Protein AF-0000000083108600 (afdb_homodimer)

Organism: NCBI:txid185642

Radius of gyration: 38.37 Å; Cα contacts (8 Å, |Δi|>4): 138; chains: 2; bounding box: 57×171×105 Å

Solvent-accessible surface area (backbone atoms only — not comparable to full-atom values): 15409 Å² total; per-residue (Å²): 140,82,83,81,81,84,75,77,90,86,88,70,89,74,78,76,73,68,67,78,65,81,73,70,70,74,72,76,67,62,83,54,92,69,75,58,58,84,79,48,40,43,30,40,51,29,44,47,48,17,54,32,30,43,50,48,16,53,51,24,67,74,31,59,68,58,22,50,48,60,36,50,50,69,77,45,57,74,87,47,44,64,58,51,52,50,56,52,36,72,75,35,55,66,61,45,53,51,53,50,58,46,46,37,64,54,54,49,50,27,62,74,54,68,54,64,65,80,82,64,64,67,76,76,72,128,138,83,82,86,89,74,89,83,77,90,80,80,87,85,70,86,70,72,72,83,68,82,70,72,69,73,71,76,68,63,82,57,89,71,77,60,58,86,79,48,40,43,29,40,51,30,43,47,46,19,53,34,30,43,49,47,16,54,50,24,67,74,31,58,68,58,22,49,49,58,36,52,50,71,77,43,58,76,87,47,42,64,60,52,52,50,56,50,36,71,75,32,54,67,60,46,52,51,54,51,60,47,46,40,62,52,54,50,51,27,62,74,53,69,54,64,66,81,82,63,65,66,75,75,73,127

InterPro domains:
  IPR032407 Haemophore, haem-binding [PF16525] (38-114)
  IPR032407 Haemophore, haem-binding [TIGR04529] (40-115)
  IPR038378 Haemophore, haem-binding domain superfamily [G3DSA:1.20.20.20] (36-124)

Nearest PDB structures (foldseek):
  4j11-assembly1_B  TM=4.016E-01  e=2.589E+00  Bacillus anthracis str. Sterne
  4j7k-assembly1_B  TM=4.027E-01  e=2.743E+00  Bacillus anthracis str. Sterne
  4j41-assembly2_C  TM=3.929E-01  e=5.834E+00  Bacillus anthracis str. Sterne
  4j11-assembly1_B  TM=4.015E-01  e=2.696E+00  Bacillus anthracis str. Sterne
  4j7k-assembly1_B  TM=4.025E-01  e=2.856E+00  Bacillus anthracis str. Sterne

Sequence (252 aa):
MILPNLIARRAVTVAGAAVGALLCLDASAAADPTSRPPNCTAADIAGVATGVAAALSSYLFTHPDLNGFYTGLQDQPKDQIRTAVRDYFDANPAEQADLESIRQPLVDIRQRCQWTPLVDSGGATQMILPNLIARRAVTVAGAAVGALLCLDASAAADPTSRPPNCTAADIAGVATGVAAALSSYLFTHPDLNGFYTGLQDQPKDQIRTAVRDYFDANPAEQADLESIRQPLVDIRQRCQWTPLVDSGGATQ

Structure (mmCIF, N/CA/C/O backbone):
data_AF-0000000083108600-model_v1
#
loop_
_entity.id
_entity.type
_entity.pdbx_description
1 polymer 'Uncharacterized protein'
#
loop_
_atom_site.group_PDB
_atom_site.id
_atom_site.type_symbol
_atom_site.label_atom_id
_atom_site.label_alt_id
_atom_site.label_comp_id
_atom_site.label_asym_id
_atom_site.label_entity_id
_atom_site.label_seq_id
_atom_site.pdbx_PDB_ins_code
_atom_site.Cartn_x
_atom_site.Cartn_y
_atom_site.Cartn_z
_atom_site.occupancy
_atom_site.B_iso_or_equiv
_atom_site.auth_seq_id
_atom_site.auth_comp_id
_atom_site.auth_asym_id
_atom_site.auth_atom_id
_atom_site.pdbx_PDB_model_num
ATOM 1 N N . MET A 1 1 ? -19.266 85.312 46.125 1 27.02 1 MET A N 1
ATOM 2 C CA . MET A 1 1 ? -19.203 85.5 44.688 1 27.02 1 MET A CA 1
ATOM 3 C C . MET A 1 1 ? -19.516 84.25 43.938 1 27.02 1 MET A C 1
ATOM 5 O O . MET A 1 1 ? -18.625 83.625 43.344 1 27.02 1 MET A O 1
ATOM 9 N N . ILE A 1 2 ? -20.438 83.312 44.469 1 37.59 2 ILE A N 1
ATOM 10 C CA . ILE A 1 2 ? -20.922 82 44.219 1 37.59 2 ILE A CA 1
ATOM 11 C C . ILE A 1 2 ? -21.547 81.875 42.844 1 37.59 2 ILE A C 1
ATOM 13 O O . ILE A 1 2 ? -22.281 82.812 42.438 1 37.59 2 ILE A O 1
ATOM 17 N N . LEU A 1 3 ? -20.938 81 42.031 1 34.91 3 LEU A N 1
ATOM 18 C CA . LEU A 1 3 ? -21.094 80.5 40.656 1 34.91 3 LEU A CA 1
ATOM 19 C C . LEU A 1 3 ? -22.547 80.188 40.375 1 34.91 3 LEU A C 1
ATOM 21 O O . LEU A 1 3 ? -23.266 79.688 41.219 1 34.91 3 LEU A O 1
ATOM 25 N N . PRO A 1 4 ? -23.078 80.625 39.188 1 36.03 4 PRO A N 1
ATOM 26 C CA . PRO A 1 4 ? -24.312 80.688 38.406 1 36.03 4 PRO A CA 1
ATOM 27 C C . PRO A 1 4 ? -24.906 79.312 38.156 1 36.03 4 PRO A C 1
ATOM 29 O O . PRO A 1 4 ? -24.188 78.312 38.156 1 36.03 4 PRO A O 1
ATOM 32 N N . ASN A 1 5 ? -26.141 79.125 38.594 1 31.77 5 ASN A N 1
ATOM 33 C CA . ASN A 1 5 ? -27.219 78.125 38.562 1 31.77 5 ASN A CA 1
ATOM 34 C C . ASN A 1 5 ? -27.5 77.688 37.125 1 31.77 5 ASN A C 1
ATOM 36 O O . ASN A 1 5 ? -28.516 78.062 36.531 1 31.77 5 ASN A O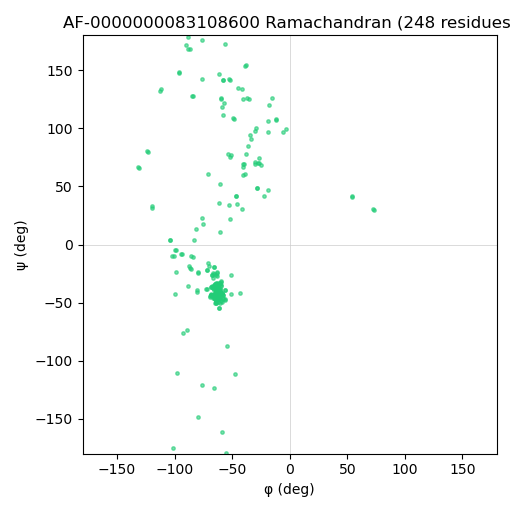 1
ATOM 40 N N . LEU A 1 6 ? -26.531 77.875 36.219 1 32.72 6 LEU A N 1
ATOM 41 C CA . LEU A 1 6 ? -26.906 77.688 34.812 1 32.72 6 LEU A CA 1
ATOM 42 C C . LEU A 1 6 ? -27.547 76.312 34.625 1 32.72 6 LEU A C 1
ATOM 44 O O . LEU A 1 6 ? -26.859 75.312 34.719 1 32.72 6 LEU A O 1
ATOM 48 N N . ILE A 1 7 ? -28.781 76.188 35 1 29.11 7 ILE A N 1
ATOM 49 C CA . ILE A 1 7 ? -29.797 75.125 34.969 1 29.11 7 ILE A CA 1
ATOM 50 C C . ILE A 1 7 ? -29.812 74.5 33.562 1 29.11 7 ILE A C 1
ATOM 52 O O . ILE A 1 7 ? -29.688 73.312 33.406 1 29.11 7 ILE A O 1
ATOM 56 N N . ALA A 1 8 ? -31.047 74.75 32.688 1 29.11 8 ALA A N 1
ATOM 57 C CA . ALA A 1 8 ? -32.094 73.875 32.156 1 29.11 8 ALA A CA 1
ATOM 58 C C . ALA A 1 8 ? -31.828 73.5 30.719 1 29.11 8 ALA A C 1
ATOM 60 O O . ALA A 1 8 ? -32.625 72.75 30.109 1 29.11 8 ALA A O 1
ATOM 61 N N . ARG A 1 9 ? -31.047 74.312 30 1 26.33 9 ARG A N 1
ATOM 62 C CA . ARG A 1 9 ? -31.562 74.312 28.625 1 26.33 9 ARG A CA 1
ATOM 63 C C . ARG A 1 9 ? -31.625 72.938 28.062 1 26.33 9 ARG A C 1
ATOM 65 O O . ARG A 1 9 ? -30.875 72 28.5 1 26.33 9 ARG A O 1
ATOM 72 N N . ARG A 1 10 ? -32.281 72.75 26.75 1 26.55 10 ARG A N 1
ATOM 73 C CA . ARG A 1 10 ? -33.281 72.25 25.812 1 26.55 10 ARG A CA 1
ATOM 74 C C . ARG A 1 10 ? -32.719 71 25.109 1 26.55 10 ARG A C 1
ATOM 76 O O . ARG A 1 10 ? -33.375 69.938 25.078 1 26.55 10 ARG A O 1
ATOM 83 N N . ALA A 1 11 ? -32.406 71.125 23.703 1 26.86 11 ALA A N 1
ATOM 84 C CA . ALA A 1 11 ? -33.031 70.688 22.453 1 26.86 11 ALA A CA 1
ATOM 85 C C . ALA A 1 11 ? -32.531 69.25 22.078 1 26.86 11 ALA A C 1
ATOM 87 O O . ALA A 1 11 ? -31.469 68.875 22.531 1 26.86 11 ALA A O 1
ATOM 88 N N . VAL A 1 12 ? -33.094 68.75 20.922 1 27.03 12 VAL A N 1
ATOM 89 C CA . VAL A 1 12 ? -33.719 67.688 20.141 1 27.03 12 VAL A CA 1
ATOM 90 C C . VAL A 1 12 ? -32.656 66.812 19.453 1 27.03 12 VAL A C 1
ATOM 92 O O . VAL A 1 12 ? -32.938 65.688 19.078 1 27.03 12 VAL A O 1
ATOM 95 N N . THR A 1 13 ? -31.359 67.375 19.328 1 26.88 13 THR A N 1
ATOM 96 C CA . THR A 1 13 ? -30.953 66.812 18.047 1 26.88 13 THR A CA 1
ATOM 97 C C . THR A 1 13 ? -31 65.312 18.094 1 26.88 13 THR A C 1
ATOM 99 O O . THR A 1 13 ? -30.422 64.688 18.984 1 26.88 13 THR A O 1
ATOM 102 N N . VAL A 1 14 ? -31.984 64.688 17.312 1 28.19 14 VAL A N 1
ATOM 103 C CA . VAL A 1 14 ? -32.5 63.438 16.812 1 28.19 14 VAL A CA 1
ATOM 104 C C . VAL A 1 14 ? -31.359 62.531 16.328 1 28.19 14 VAL A C 1
ATOM 106 O O . VAL A 1 14 ? -31.453 61.312 16.359 1 28.19 14 VAL A O 1
ATOM 109 N N . ALA A 1 15 ? -30.328 63.219 15.594 1 28.3 15 ALA A N 1
ATOM 110 C CA . ALA A 1 15 ? -30.016 62.469 14.375 1 28.3 15 ALA A CA 1
ATOM 111 C C . ALA A 1 15 ? -29.625 61.031 14.695 1 28.3 15 ALA A C 1
ATOM 113 O O . ALA A 1 15 ? -29.266 60.719 15.828 1 28.3 15 ALA A O 1
ATOM 114 N N . GLY A 1 16 ? -29.312 60.312 13.586 1 28.7 16 GLY A N 1
ATOM 115 C CA . GLY A 1 16 ? -29.344 59.125 12.734 1 28.7 16 GLY A CA 1
ATOM 116 C C . GLY A 1 16 ? -28.359 58.062 13.156 1 28.7 16 GLY A C 1
ATOM 117 O O . GLY A 1 16 ? -27.375 57.812 12.453 1 28.7 16 GLY A O 1
ATOM 118 N N . ALA A 1 17 ? -27.859 58.25 14.336 1 30.27 17 ALA A N 1
ATOM 119 C CA . ALA A 1 17 ? -26.703 57.375 14.445 1 30.27 17 ALA A CA 1
ATOM 120 C C . ALA A 1 17 ? -27.094 55.906 14.289 1 30.27 17 ALA A C 1
ATOM 122 O O . ALA A 1 17 ? -26.828 55.094 15.164 1 30.27 17 ALA A O 1
ATOM 123 N N . ALA A 1 18 ? -28.422 55.75 13.828 1 29.03 18 ALA A N 1
ATOM 124 C CA . ALA A 1 18 ? -28.703 54.344 14.023 1 29.03 18 ALA A CA 1
ATOM 125 C C . ALA A 1 18 ? -27.594 53.469 13.406 1 29.03 18 ALA A C 1
ATOM 127 O O . ALA A 1 18 ? -27.469 52.281 13.727 1 29.03 18 ALA A O 1
ATOM 128 N N . VAL A 1 19 ? -27.172 53.906 12.18 1 30.19 19 VAL A N 1
ATOM 129 C CA . VAL A 1 19 ? -27 52.812 11.219 1 30.19 19 VAL A CA 1
ATOM 130 C C . VAL A 1 19 ? -25.844 51.906 11.648 1 30.19 19 VAL A C 1
ATOM 132 O O . VAL A 1 19 ? -25.656 50.844 11.102 1 30.19 19 VAL A O 1
ATOM 135 N N . GLY A 1 20 ? -24.859 52.531 12.359 1 30.5 20 GLY A N 1
ATOM 136 C CA . GLY A 1 20 ? -23.656 51.781 12.07 1 30.5 20 GLY A CA 1
ATOM 137 C C . GLY A 1 20 ? -23.734 50.312 12.508 1 30.5 20 GLY A C 1
ATOM 138 O O . GLY A 1 20 ? -23.531 50 13.688 1 30.5 20 GLY A O 1
ATOM 139 N N . ALA A 1 21 ? -24.875 49.719 12.398 1 28.81 21 ALA A N 1
ATOM 140 C CA . ALA A 1 21 ? -24.797 48.344 12.82 1 28.81 21 ALA A CA 1
ATOM 141 C C . ALA A 1 21 ? -23.5 47.688 12.336 1 28.81 21 ALA A C 1
ATOM 143 O O . ALA A 1 21 ? -23 48 11.258 1 28.81 21 ALA A O 1
ATOM 144 N N . LEU A 1 22 ? -22.656 47.062 13.32 1 29.44 22 LEU A N 1
ATOM 145 C CA . LEU A 1 22 ? -21.5 46.156 13.477 1 29.44 22 LEU A CA 1
ATOM 146 C C . LEU A 1 22 ? -21.562 45.031 12.461 1 29.44 22 LEU A C 1
ATOM 148 O O . LEU A 1 22 ? -22.406 44.125 12.57 1 29.44 22 LEU A O 1
ATOM 152 N N . LEU A 1 23 ? -21.547 45.312 11.133 1 29.08 23 LEU A N 1
ATOM 153 C CA . LEU A 1 23 ? -21.266 44.281 10.164 1 29.08 23 LEU A CA 1
ATOM 154 C C . LEU A 1 23 ? -20.109 43.375 10.648 1 29.08 23 LEU A C 1
ATOM 156 O O . LEU A 1 23 ? -18.953 43.75 10.539 1 29.08 23 LEU A O 1
ATOM 160 N N . CYS A 1 24 ? -19.906 43.156 11.883 1 29.48 24 CYS A N 1
ATOM 161 C CA . CYS A 1 24 ? -18.828 42.188 12.117 1 29.48 24 CYS A CA 1
ATOM 162 C C . CYS A 1 24 ? -18.906 41.031 11.117 1 29.48 24 CYS A C 1
ATOM 164 O O . CYS A 1 24 ? -19.859 40.25 11.148 1 29.48 24 CYS A O 1
ATOM 166 N N . LEU A 1 25 ? -18.812 41.312 9.867 1 26.83 25 LEU A N 1
ATOM 167 C CA . LEU A 1 25 ? -18.562 40.281 8.891 1 26.83 25 LEU A CA 1
ATOM 168 C C . LEU A 1 25 ? -17.656 39.188 9.477 1 26.83 25 LEU A C 1
ATOM 170 O O . LEU A 1 25 ? -16.625 39.5 10.086 1 26.83 25 LEU A O 1
ATOM 174 N N . ASP A 1 26 ? -18.234 38.219 10.047 1 28.62 26 ASP A N 1
ATOM 175 C CA . ASP A 1 26 ? -17.594 36.969 10.391 1 28.62 26 ASP A CA 1
ATOM 176 C C . ASP A 1 26 ? -16.562 36.562 9.328 1 28.62 26 ASP A C 1
ATOM 178 O O . ASP A 1 26 ? -16.797 36.719 8.125 1 28.62 26 ASP A O 1
ATOM 182 N N .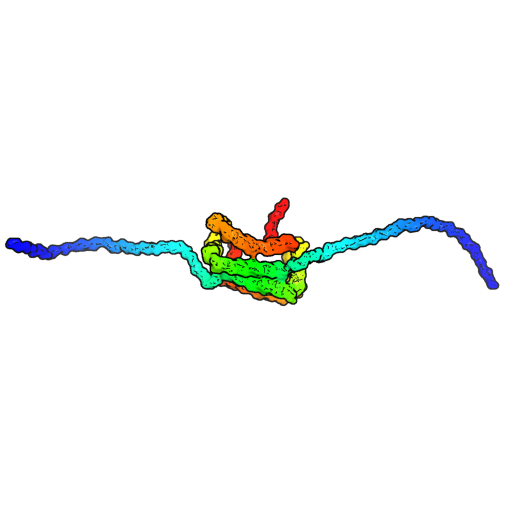 ALA A 1 27 ? -15.281 37.031 9.344 1 29.34 27 ALA A N 1
ATOM 183 C CA . ALA A 1 27 ? -14.117 36.531 8.625 1 29.34 27 ALA A CA 1
ATOM 184 C C . ALA A 1 27 ? -14.344 35.094 8.148 1 29.34 27 ALA A C 1
ATOM 186 O O . ALA A 1 27 ? -14.961 34.281 8.859 1 29.34 27 ALA A O 1
ATOM 187 N N . SER A 1 28 ? -14.562 34.844 6.93 1 30.56 28 SER A N 1
ATOM 188 C CA . SER A 1 28 ? -14.469 33.594 6.184 1 30.56 28 SER A CA 1
ATOM 189 C C . SER A 1 28 ? -13.414 32.688 6.777 1 30.56 28 SER A C 1
ATOM 191 O O . SER A 1 28 ? -12.227 33.031 6.789 1 30.56 28 SER A O 1
ATOM 193 N N . ALA A 1 29 ? -13.656 32.188 7.918 1 32.84 29 ALA A N 1
ATOM 194 C CA . ALA A 1 29 ? -12.852 31.078 8.453 1 32.84 29 ALA A CA 1
ATOM 195 C C . ALA A 1 29 ? -12.219 30.266 7.336 1 32.84 29 ALA A C 1
ATOM 197 O O . ALA A 1 29 ? -12.922 29.781 6.441 1 32.84 29 ALA A O 1
ATOM 198 N N . ALA A 1 30 ? -11.281 30.75 6.574 1 33.38 30 ALA A N 1
ATOM 199 C CA . ALA A 1 30 ? -10.438 29.812 5.852 1 33.38 30 ALA A CA 1
ATOM 200 C C . ALA A 1 30 ? -10.648 28.391 6.367 1 33.38 30 ALA A C 1
ATOM 202 O O . ALA A 1 30 ? -10.953 28.188 7.547 1 33.38 30 ALA A O 1
ATOM 203 N N . ALA A 1 31 ? -11.266 27.594 5.613 1 35.47 31 ALA A N 1
ATOM 204 C CA . ALA A 1 31 ? -11.555 26.219 5.992 1 35.47 31 ALA A CA 1
ATOM 205 C C . ALA A 1 31 ? -10.523 25.688 6.988 1 35.47 31 ALA A C 1
ATOM 207 O O . ALA A 1 31 ? -9.328 25.672 6.688 1 35.47 31 ALA A O 1
ATOM 208 N N . ASP A 1 32 ? -10.414 26.078 8.227 1 35.88 32 ASP A N 1
ATOM 209 C CA . ASP A 1 32 ? -9.688 25.562 9.383 1 35.88 32 ASP A CA 1
ATOM 210 C C . ASP A 1 32 ? -9.219 24.125 9.148 1 35.88 32 ASP A C 1
ATOM 212 O O . ASP A 1 32 ? -9.805 23.406 8.336 1 35.88 32 ASP A O 1
ATOM 216 N N . PRO A 1 33 ? -7.949 23.672 9.273 1 42.78 33 PRO A N 1
ATOM 217 C CA . PRO A 1 33 ? -7.711 22.219 9.25 1 42.78 33 PRO A CA 1
ATOM 218 C C . PRO A 1 33 ? -8.945 21.422 9.625 1 42.78 33 PRO A C 1
ATOM 220 O O . PRO A 1 33 ? -9.375 21.422 10.781 1 42.78 33 PRO A O 1
ATOM 223 N N . THR A 1 34 ? -10.188 21.688 9.219 1 46.84 34 THR A N 1
ATOM 224 C CA . THR A 1 34 ? -11.461 20.969 9.312 1 46.84 34 THR A CA 1
ATOM 225 C C . THR A 1 34 ? -11.266 19.609 9.953 1 46.84 34 THR A C 1
ATOM 227 O O . THR A 1 34 ? -10.398 18.828 9.531 1 46.84 34 THR A O 1
ATOM 230 N N . SER A 1 35 ? -11.547 19.422 11.273 1 60.34 35 SER A N 1
ATOM 231 C CA . SER A 1 35 ? -11.359 18.438 12.344 1 60.34 35 SER A CA 1
ATOM 232 C C . SER A 1 35 ? -11.562 17.016 11.828 1 60.34 35 SER A C 1
ATOM 234 O O . SER A 1 35 ? -12.68 16.641 11.469 1 60.34 35 SER A O 1
ATOM 236 N N . ARG A 1 36 ? -10.727 16.625 11.016 1 71.06 36 ARG A N 1
ATOM 237 C CA . ARG A 1 36 ? -10.859 15.203 10.711 1 71.06 36 ARG A CA 1
ATOM 238 C C . ARG A 1 36 ? -11.297 14.414 11.945 1 71.06 36 ARG A C 1
ATOM 240 O O . ARG A 1 36 ? -10.906 14.75 13.062 1 71.06 36 ARG A O 1
ATOM 247 N N . PRO A 1 37 ? -12.398 13.695 11.695 1 82 37 PRO A N 1
ATOM 248 C CA . PRO A 1 37 ? -12.758 12.836 12.82 1 82 37 PRO A CA 1
ATOM 249 C C . PRO A 1 37 ? -11.539 12.227 13.516 1 82 37 PRO A C 1
ATOM 251 O O . PRO A 1 37 ? -10.445 12.211 12.945 1 82 37 PRO A O 1
ATOM 254 N N . PRO A 1 38 ? -11.812 11.953 14.742 1 86.56 38 PRO A N 1
ATOM 255 C CA . PRO A 1 38 ? -10.711 11.273 15.43 1 86.56 38 PRO A CA 1
ATOM 256 C C . PRO A 1 38 ? -10.211 10.039 14.672 1 86.56 38 PRO A C 1
ATOM 258 O O . PRO A 1 38 ? -11 9.359 14.008 1 86.56 38 PRO A O 1
ATOM 261 N N . ASN A 1 39 ? -8.992 9.789 14.656 1 91 39 ASN A N 1
ATOM 262 C CA . ASN A 1 39 ? -8.367 8.617 14.055 1 91 39 ASN A CA 1
ATOM 263 C C . ASN A 1 39 ? -8.398 8.68 12.531 1 91 39 ASN A C 1
ATOM 265 O O . ASN A 1 39 ? -8.633 7.672 11.867 1 91 39 ASN A O 1
ATOM 269 N N . CYS A 1 40 ? -8.359 9.844 12.117 1 94.56 40 CYS A N 1
ATOM 270 C CA . CYS A 1 40 ? -8.336 10.008 10.672 1 94.56 40 CYS A CA 1
ATOM 271 C C . CYS A 1 40 ? -7.074 10.734 10.219 1 94.56 40 CYS A C 1
ATOM 273 O O . CYS A 1 40 ? -7.102 11.492 9.25 1 94.56 40 CYS A O 1
ATOM 275 N N . THR A 1 41 ? -6.07 10.539 10.898 1 94.25 41 THR A N 1
ATOM 276 C CA . THR A 1 41 ? -4.785 11.078 10.461 1 94.25 41 THR A CA 1
ATOM 277 C C . THR A 1 41 ? -4.09 10.109 9.508 1 94.25 41 THR A C 1
ATOM 279 O O . THR A 1 41 ? -4.512 8.961 9.367 1 94.25 41 THR A O 1
ATOM 282 N N . ALA A 1 42 ? -3.033 10.609 8.867 1 93.69 42 ALA A N 1
ATOM 283 C CA . ALA A 1 42 ? -2.221 9.758 8 1 93.69 42 ALA A CA 1
ATOM 284 C C . ALA A 1 42 ? -1.69 8.547 8.758 1 93.69 42 ALA A C 1
ATOM 286 O O . ALA A 1 42 ? -1.67 7.434 8.227 1 93.69 42 ALA A O 1
ATOM 287 N N . ALA A 1 43 ? -1.317 8.75 9.953 1 95.25 43 ALA A N 1
ATOM 288 C CA . ALA A 1 43 ? -0.812 7.656 10.781 1 95.25 43 ALA A CA 1
ATOM 289 C C . ALA A 1 43 ? -1.898 6.617 11.039 1 95.25 43 ALA A C 1
ATOM 291 O O . ALA A 1 43 ? -1.627 5.414 11.047 1 95.25 43 ALA A O 1
ATOM 292 N N . ASP A 1 44 ? -3.107 7.133 11.219 1 94.56 44 ASP A N 1
ATOM 293 C CA . ASP A 1 44 ? -4.234 6.23 11.445 1 94.56 44 ASP A CA 1
ATOM 294 C C . ASP A 1 44 ? -4.52 5.387 10.203 1 94.56 44 ASP A C 1
ATOM 296 O O . ASP A 1 44 ? -4.73 4.176 10.312 1 94.56 44 ASP A O 1
ATOM 300 N N . ILE A 1 45 ? -4.5 6.051 9.117 1 93.44 45 ILE A N 1
ATOM 301 C CA . ILE A 1 45 ? -4.723 5.336 7.859 1 93.44 45 ILE A CA 1
ATOM 302 C C . ILE A 1 45 ? -3.623 4.297 7.66 1 93.44 45 ILE A C 1
ATOM 304 O O . ILE A 1 45 ? -3.906 3.143 7.328 1 93.44 45 ILE A O 1
ATOM 308 N N . ALA A 1 46 ? -2.418 4.699 7.887 1 93.25 46 ALA A N 1
ATOM 309 C CA . ALA A 1 46 ? -1.288 3.781 7.758 1 93.25 46 ALA A CA 1
ATOM 310 C C . ALA A 1 46 ? -1.422 2.611 8.727 1 93.25 46 ALA A C 1
ATOM 312 O O . ALA A 1 46 ? -1.021 1.487 8.414 1 93.25 46 ALA A O 1
ATOM 313 N N . GLY A 1 47 ? -1.97 2.906 9.852 1 95.19 47 GLY A N 1
ATOM 314 C CA . GLY A 1 47 ? -2.201 1.845 10.82 1 95.19 47 GLY A CA 1
ATOM 315 C C . GLY A 1 47 ? -3.199 0.808 10.336 1 95.19 47 GLY A C 1
ATOM 316 O O . GLY A 1 47 ? -2.965 -0.395 10.469 1 95.19 47 GLY A O 1
ATOM 317 N N . VAL A 1 48 ? -4.25 1.281 9.836 1 94.38 48 VAL A N 1
ATOM 318 C CA . VAL A 1 48 ? -5.25 0.367 9.289 1 94.38 48 VAL A CA 1
ATOM 319 C C . VAL A 1 48 ? -4.664 -0.384 8.102 1 94.38 48 VAL A C 1
ATOM 321 O O . VAL A 1 48 ? -4.879 -1.589 7.949 1 94.38 48 VAL A O 1
ATOM 324 N N . ALA A 1 49 ? -3.895 0.275 7.285 1 93.25 49 ALA A N 1
ATOM 325 C CA . ALA A 1 49 ? -3.234 -0.365 6.148 1 93.25 49 ALA A CA 1
ATOM 326 C C . ALA A 1 49 ? -2.316 -1.492 6.613 1 93.25 49 ALA A C 1
ATOM 328 O O . ALA A 1 49 ? -2.205 -2.525 5.949 1 93.25 49 ALA A O 1
ATOM 329 N N . THR A 1 50 ? -1.703 -1.294 7.746 1 95.5 50 THR A N 1
ATOM 330 C CA . THR A 1 50 ? -0.836 -2.322 8.312 1 95.5 50 THR A CA 1
ATOM 331 C C . THR A 1 50 ? -1.626 -3.594 8.602 1 95.5 50 THR A C 1
ATOM 333 O O . THR A 1 50 ? -1.18 -4.695 8.281 1 95.5 50 THR A O 1
ATOM 336 N N . GLY A 1 51 ? -2.781 -3.389 9.242 1 95.5 51 GLY A N 1
ATOM 337 C CA . GLY A 1 51 ? -3.619 -4.539 9.555 1 95.5 51 GLY A CA 1
ATOM 338 C C . GLY A 1 51 ? -4.094 -5.277 8.312 1 95.5 51 GLY A C 1
ATOM 339 O O . GLY A 1 51 ? -4.078 -6.512 8.281 1 95.5 51 GLY A O 1
ATOM 340 N N . VAL A 1 52 ? -4.461 -4.582 7.348 1 95.25 52 VAL A N 1
ATOM 341 C CA . VAL A 1 52 ? -4.938 -5.176 6.102 1 95.25 52 VAL A CA 1
ATOM 342 C C . VAL A 1 52 ? -3.795 -5.91 5.41 1 95.25 52 VAL A C 1
ATOM 344 O O . VAL A 1 52 ? -3.967 -7.039 4.945 1 95.25 52 VAL A O 1
ATOM 347 N N . ALA A 1 53 ? -2.627 -5.301 5.316 1 92.94 53 ALA A N 1
ATOM 348 C CA . ALA A 1 53 ? -1.469 -5.949 4.707 1 92.94 53 ALA A CA 1
ATOM 349 C C . ALA A 1 53 ? -1.119 -7.242 5.434 1 92.94 53 ALA A C 1
ATOM 351 O O . ALA A 1 53 ? -0.786 -8.25 4.801 1 92.94 53 ALA A O 1
ATOM 352 N N . ALA A 1 54 ? -1.18 -7.172 6.742 1 95.12 54 ALA A N 1
ATOM 353 C CA . ALA A 1 54 ? -0.879 -8.359 7.539 1 95.12 54 ALA A CA 1
ATOM 354 C C . ALA A 1 54 ? -1.89 -9.469 7.27 1 95.12 54 ALA A C 1
ATOM 356 O O . ALA A 1 54 ? -1.513 -10.633 7.09 1 95.12 54 ALA A O 1
ATOM 357 N N . ALA A 1 55 ? -3.121 -9.109 7.227 1 96.75 55 ALA A N 1
ATOM 358 C CA . ALA A 1 55 ? -4.172 -10.094 6.957 1 96.75 55 ALA A CA 1
ATOM 359 C C . ALA A 1 55 ? -4.02 -10.68 5.559 1 96.75 55 ALA A C 1
ATOM 361 O O . ALA A 1 55 ? -4.215 -11.883 5.359 1 96.75 55 ALA A O 1
ATOM 362 N N . LEU A 1 56 ? -3.666 -9.82 4.574 1 96.12 56 LEU A N 1
ATOM 363 C CA . LEU A 1 56 ? -3.461 -10.297 3.209 1 96.12 56 LEU A CA 1
ATOM 364 C C . LEU A 1 56 ? -2.299 -11.281 3.141 1 96.12 56 LEU A C 1
ATOM 366 O O . LEU A 1 56 ? -2.422 -12.352 2.543 1 96.12 56 LEU A O 1
ATOM 370 N N . SER A 1 57 ? -1.229 -10.945 3.768 1 95.25 57 SER A N 1
ATOM 371 C CA . SER A 1 57 ? -0.075 -11.836 3.783 1 95.25 57 SER A CA 1
ATOM 372 C C . SER A 1 57 ? -0.432 -13.188 4.391 1 95.25 57 SER A C 1
ATOM 374 O O . SER A 1 57 ? -0.139 -14.234 3.809 1 95.25 57 SER A O 1
ATOM 376 N N . SER A 1 58 ? -1.062 -13.125 5.539 1 96.44 58 SER A N 1
ATOM 377 C CA . SER A 1 58 ? -1.456 -14.352 6.227 1 96.44 58 SER A CA 1
ATOM 378 C C . SER A 1 58 ? -2.412 -15.18 5.371 1 96.44 58 SER A C 1
ATOM 380 O O . SER A 1 58 ? -2.27 -16.406 5.277 1 96.44 58 SER A O 1
ATOM 382 N N . TYR A 1 59 ? -3.354 -14.484 4.723 1 97.44 59 TYR A N 1
ATOM 383 C CA . TYR A 1 59 ? -4.328 -15.18 3.891 1 97.44 59 TYR A CA 1
ATOM 384 C C . TYR A 1 59 ? -3.65 -15.883 2.721 1 97.44 59 TYR A C 1
ATOM 386 O O . TYR A 1 59 ? -3.965 -17.031 2.414 1 97.44 59 TYR A O 1
ATOM 394 N N . LEU A 1 60 ? -2.695 -15.258 2.131 1 96.88 60 LEU A N 1
ATOM 395 C CA . LEU A 1 60 ? -1.988 -15.828 0.99 1 96.88 60 LEU A CA 1
ATOM 396 C C . LEU A 1 60 ? -1.162 -17.031 1.411 1 96.88 60 LEU A C 1
ATOM 398 O O . LEU A 1 60 ? -1.099 -18.031 0.687 1 96.88 60 LEU A O 1
ATOM 402 N N . PHE A 1 61 ? -0.578 -16.984 2.596 1 95 61 PHE A N 1
ATOM 403 C CA . PHE A 1 61 ? 0.215 -18.125 3.07 1 95 61 PHE A CA 1
ATOM 404 C C . PHE A 1 61 ? -0.672 -19.328 3.334 1 95 61 PHE A C 1
ATOM 406 O O . PHE A 1 61 ? -0.235 -20.469 3.176 1 95 61 PHE A O 1
ATOM 413 N N . THR A 1 62 ? -1.9 -19.094 3.627 1 96.31 62 THR A N 1
ATOM 414 C CA . THR A 1 62 ? -2.793 -20.203 3.936 1 96.31 62 THR A CA 1
ATOM 415 C C . THR A 1 62 ? -3.553 -20.641 2.688 1 96.31 62 THR A C 1
ATOM 417 O O . THR A 1 62 ? -4.281 -21.641 2.719 1 96.31 62 THR A O 1
ATOM 420 N N . HIS A 1 63 ? -3.441 -19.906 1.608 1 95.81 63 HIS A N 1
ATOM 421 C CA . HIS A 1 63 ? -4.031 -20.25 0.317 1 95.81 63 HIS A CA 1
ATOM 422 C C . HIS A 1 63 ? -2.967 -20.297 -0.776 1 95.81 63 HIS A C 1
ATOM 424 O O . HIS A 1 63 ? -2.846 -19.375 -1.577 1 95.81 63 HIS A O 1
ATOM 430 N N . PRO A 1 64 ? -2.271 -21.438 -0.782 1 94.94 64 PRO A N 1
ATOM 431 C CA . PRO A 1 64 ? -1.112 -21.531 -1.673 1 94.94 64 PRO A CA 1
ATOM 432 C C . PRO A 1 64 ? -1.494 -21.438 -3.148 1 94.94 64 PRO A C 1
ATOM 434 O O . PRO A 1 64 ? -0.716 -20.922 -3.959 1 94.94 64 PRO A O 1
ATOM 437 N N . ASP A 1 65 ? -2.625 -21.781 -3.492 1 95.31 65 ASP A N 1
ATOM 438 C CA . ASP A 1 65 ? -3.066 -21.656 -4.875 1 95.31 65 ASP A CA 1
ATOM 439 C C . ASP A 1 65 ? -3.223 -20.188 -5.273 1 95.31 65 ASP A C 1
ATOM 441 O O . ASP A 1 65 ? -2.771 -19.781 -6.344 1 95.31 65 ASP A O 1
ATOM 445 N N . LEU A 1 66 ? -3.793 -19.438 -4.41 1 96.44 66 LEU A N 1
ATOM 446 C CA . LEU A 1 66 ? -3.949 -18 -4.645 1 96.44 66 LEU A CA 1
ATOM 447 C C . LEU A 1 66 ? -2.598 -17.297 -4.621 1 96.44 66 LEU A C 1
ATOM 449 O O . LEU A 1 66 ? -2.332 -16.422 -5.453 1 96.44 66 LEU A O 1
ATOM 453 N N . ASN A 1 67 ? -1.846 -17.703 -3.645 1 96.19 67 ASN A N 1
ATOM 454 C CA . ASN A 1 67 ? -0.497 -17.156 -3.566 1 96.19 67 ASN A CA 1
ATOM 455 C C . ASN A 1 67 ? 0.283 -17.391 -4.855 1 96.19 67 ASN A C 1
ATOM 457 O O . ASN A 1 67 ? 0.918 -16.469 -5.383 1 96.19 67 ASN A O 1
ATOM 461 N N . GLY A 1 68 ? 0.211 -18.625 -5.328 1 94.75 68 GLY A N 1
ATOM 462 C CA . GLY A 1 68 ? 0.865 -18.953 -6.586 1 94.75 68 GLY A CA 1
ATOM 463 C C . GLY A 1 68 ? 0.302 -18.172 -7.762 1 94.75 68 GLY A C 1
ATOM 464 O O . GLY A 1 68 ? 1.047 -17.75 -8.648 1 94.75 68 GLY A O 1
ATOM 465 N N . PHE A 1 69 ? -0.956 -17.984 -7.758 1 94.75 69 PHE A N 1
ATOM 466 C CA . PHE A 1 69 ? -1.609 -17.234 -8.82 1 94.75 69 PHE A CA 1
ATOM 467 C C . PHE A 1 69 ? -1.096 -15.805 -8.867 1 94.75 69 PHE A C 1
ATOM 469 O O . PHE A 1 69 ? -0.625 -15.344 -9.914 1 94.75 69 PHE A O 1
ATOM 476 N N . TYR A 1 70 ? -1.169 -15.086 -7.727 1 94.06 70 TYR A N 1
ATOM 477 C CA . TYR A 1 70 ? -0.711 -13.695 -7.688 1 94.06 70 TYR A CA 1
ATOM 478 C C . TYR A 1 70 ? 0.782 -13.609 -7.977 1 94.06 70 TYR A C 1
ATOM 480 O O . TYR A 1 70 ? 1.242 -12.656 -8.609 1 94.06 70 TYR A O 1
ATOM 488 N N . THR A 1 71 ? 1.5 -14.609 -7.547 1 93.31 71 THR A N 1
ATOM 489 C CA . THR A 1 71 ? 2.93 -14.641 -7.832 1 93.31 71 THR A CA 1
ATOM 490 C C . THR A 1 71 ? 3.18 -14.766 -9.336 1 93.31 71 THR A C 1
ATOM 492 O O . THR A 1 71 ? 4.016 -14.055 -9.891 1 93.31 71 THR A O 1
ATOM 495 N N . GLY A 1 72 ? 2.443 -15.562 -9.984 1 92.12 72 GLY A N 1
ATOM 496 C CA . GLY A 1 72 ? 2.6 -15.82 -11.414 1 92.12 72 GLY A CA 1
ATOM 497 C C . GLY A 1 72 ? 2.166 -14.648 -12.273 1 92.12 72 GLY A C 1
ATOM 498 O O . GLY A 1 72 ? 2.566 -14.547 -13.438 1 92.12 72 GLY A O 1
ATOM 499 N N . LEU A 1 73 ? 1.32 -13.797 -11.672 1 91.38 73 LEU A N 1
ATOM 500 C CA . LEU A 1 73 ? 0.856 -12.641 -12.43 1 91.38 73 LEU A CA 1
ATOM 501 C C . LEU A 1 73 ? 2.02 -11.719 -12.781 1 91.38 73 LEU A C 1
ATOM 503 O O . LEU A 1 73 ? 1.942 -10.961 -13.75 1 91.38 73 LEU A O 1
ATOM 507 N N . GLN A 1 74 ? 3.008 -11.836 -11.992 1 86.62 74 GLN A N 1
ATOM 508 C CA . GLN A 1 74 ? 4.172 -10.984 -12.211 1 86.62 74 GLN A CA 1
ATOM 509 C C . GLN A 1 74 ? 4.863 -11.32 -13.531 1 86.62 74 GLN A C 1
ATOM 511 O O . GLN A 1 74 ? 5.59 -10.492 -14.086 1 86.62 74 GLN A O 1
ATOM 516 N N . ASP A 1 75 ? 4.578 -12.5 -14.023 1 85.88 75 ASP A N 1
ATOM 517 C CA . ASP A 1 75 ? 5.242 -12.977 -15.227 1 85.88 75 ASP A CA 1
ATOM 518 C C . ASP A 1 75 ? 4.316 -12.883 -16.438 1 85.88 75 ASP A C 1
ATOM 520 O O . ASP A 1 75 ? 4.699 -13.25 -17.547 1 85.88 75 ASP A O 1
ATOM 524 N N . GLN A 1 76 ? 3.152 -12.328 -16.188 1 85.81 76 GLN A N 1
ATOM 525 C CA . GLN A 1 76 ? 2.164 -12.211 -17.25 1 85.81 76 GLN A CA 1
ATOM 526 C C . GLN A 1 76 ? 2.223 -10.828 -17.906 1 85.81 76 GLN A C 1
ATOM 528 O O . GLN A 1 76 ? 2.582 -9.844 -17.25 1 85.81 76 GLN A O 1
ATOM 533 N N . PRO A 1 77 ? 1.922 -10.883 -19.188 1 87.38 77 PRO A N 1
ATOM 534 C CA . PRO A 1 77 ? 1.762 -9.562 -19.812 1 87.38 77 PRO A CA 1
ATOM 535 C C . PRO A 1 77 ? 0.688 -8.719 -19.141 1 87.38 77 PRO A C 1
ATOM 537 O O . PRO A 1 77 ? -0.348 -9.242 -18.719 1 87.38 77 PRO A O 1
ATOM 540 N N . LYS A 1 78 ? 0.96 -7.543 -19.047 1 86.19 78 LYS A N 1
ATOM 541 C CA . LYS A 1 78 ? 0.086 -6.629 -18.312 1 86.19 78 LYS A CA 1
ATOM 542 C C . LYS A 1 78 ? -1.318 -6.617 -18.922 1 86.19 78 LYS A C 1
ATOM 544 O O . LYS A 1 78 ? -2.305 -6.457 -18.203 1 86.19 78 LYS A O 1
ATOM 549 N N . ASP A 1 79 ? -1.373 -6.816 -20.219 1 89.62 79 ASP A N 1
ATOM 550 C CA . ASP A 1 79 ? -2.66 -6.777 -20.906 1 89.62 79 ASP A CA 1
ATOM 551 C C . ASP A 1 79 ? -3.51 -7.996 -20.562 1 89.62 79 ASP A C 1
ATOM 553 O O . ASP A 1 79 ? -4.727 -7.996 -20.766 1 89.62 79 ASP A O 1
ATOM 557 N N . GLN A 1 80 ? -2.824 -8.945 -20.016 1 91.62 80 GLN A N 1
ATOM 558 C CA . GLN A 1 80 ? -3.537 -10.188 -19.75 1 91.62 80 GLN A CA 1
ATOM 559 C C . GLN A 1 80 ? -3.893 -10.297 -18.266 1 91.62 80 GLN A C 1
ATOM 561 O O . GLN A 1 80 ? -4.668 -11.172 -17.875 1 91.62 80 GLN A O 1
ATOM 566 N N . ILE A 1 81 ? -3.438 -9.523 -17.516 1 91.75 81 ILE A N 1
ATOM 567 C CA . ILE A 1 81 ? -3.559 -9.617 -16.078 1 91.75 81 ILE A CA 1
ATOM 568 C C . ILE A 1 81 ? -5.023 -9.492 -15.664 1 91.75 81 ILE A C 1
ATOM 570 O O . ILE A 1 81 ? -5.527 -10.289 -14.875 1 91.75 81 ILE A O 1
ATOM 574 N N . ARG A 1 82 ? -5.641 -8.562 -16.141 1 91.88 82 ARG A N 1
ATOM 575 C CA . ARG A 1 82 ? -7.027 -8.32 -15.75 1 91.88 82 ARG A CA 1
ATOM 576 C C . ARG A 1 82 ? -7.895 -9.539 -16.047 1 91.88 82 ARG A C 1
ATOM 578 O O . ARG A 1 82 ? -8.703 -9.953 -15.211 1 91.88 82 ARG A O 1
ATOM 585 N N . THR A 1 83 ? -7.719 -10.086 -17.266 1 94.31 83 THR A N 1
ATOM 586 C CA . THR A 1 83 ? -8.5 -11.258 -17.641 1 94.31 83 THR A CA 1
ATOM 587 C C . THR A 1 83 ? -8.148 -12.445 -16.75 1 94.31 83 THR A C 1
ATOM 589 O O . THR A 1 83 ? -9.031 -13.18 -16.312 1 94.31 83 THR A O 1
ATOM 592 N N . ALA A 1 84 ? -6.918 -12.617 -16.516 1 94.44 84 ALA A N 1
ATOM 593 C CA . ALA A 1 84 ? -6.473 -13.711 -15.656 1 94.44 84 ALA A CA 1
ATOM 594 C C . ALA A 1 84 ? -7.078 -13.602 -14.258 1 94.44 84 ALA A C 1
ATOM 596 O O . ALA A 1 84 ? -7.535 -14.594 -13.688 1 94.44 84 ALA A O 1
ATOM 597 N N . VAL A 1 85 ? -7.125 -12.461 -13.727 1 94.94 85 VAL A N 1
ATOM 598 C CA . VAL A 1 85 ? -7.676 -12.219 -12.398 1 94.94 85 VAL A CA 1
ATOM 599 C C . VAL A 1 85 ? -9.172 -12.516 -12.391 1 94.94 85 VAL A C 1
ATOM 601 O O . VAL A 1 85 ? -9.672 -13.203 -11.5 1 94.94 85 VAL A O 1
ATOM 604 N N . ARG A 1 86 ? -9.781 -12.102 -13.344 1 95.38 86 ARG A N 1
ATOM 605 C CA . ARG A 1 86 ? -11.211 -12.352 -13.438 1 95.38 86 ARG A CA 1
ATOM 606 C C . ARG A 1 86 ? -11.508 -13.844 -13.508 1 95.38 86 ARG A C 1
ATOM 608 O O . ARG A 1 86 ? -12.359 -14.352 -12.781 1 95.38 86 ARG A O 1
ATOM 615 N N . ASP A 1 87 ? -10.82 -14.484 -14.383 1 96.38 87 ASP A N 1
ATOM 616 C CA . ASP A 1 87 ? -11.023 -15.922 -14.562 1 96.38 87 ASP A CA 1
ATOM 617 C C . ASP A 1 87 ? -10.766 -16.672 -13.258 1 96.38 87 ASP A C 1
ATOM 619 O O . ASP A 1 87 ? -11.516 -17.594 -12.906 1 96.38 87 ASP A O 1
ATOM 623 N N . TYR A 1 88 ? -9.742 -16.266 -12.656 1 96.06 88 TYR A N 1
ATOM 624 C CA . TYR A 1 88 ? -9.398 -16.953 -11.414 1 96.06 88 TYR A CA 1
ATOM 625 C C . TYR A 1 88 ? -10.516 -16.797 -10.391 1 96.06 88 TYR A C 1
ATOM 627 O O . TYR A 1 88 ? -10.945 -17.781 -9.781 1 96.06 88 TYR A O 1
ATOM 635 N N . PHE A 1 89 ? -11.047 -15.672 -10.195 1 96.69 89 PHE A N 1
ATOM 636 C CA . PHE A 1 89 ? -12 -15.414 -9.117 1 96.69 89 PHE A CA 1
ATOM 637 C C . PHE A 1 89 ? -13.383 -15.922 -9.5 1 96.69 89 PHE A C 1
ATOM 639 O O . PHE A 1 89 ? -14.195 -16.25 -8.633 1 96.69 89 PHE A O 1
ATOM 646 N N . ASP A 1 90 ? -13.617 -16.016 -10.828 1 97.44 90 ASP A N 1
ATOM 647 C CA . ASP A 1 90 ? -14.844 -16.688 -11.258 1 97.44 90 ASP A CA 1
ATOM 648 C C . ASP A 1 90 ? -14.867 -18.141 -10.805 1 97.44 90 ASP A C 1
ATOM 650 O O . ASP A 1 90 ? -15.93 -18.688 -10.477 1 97.44 90 ASP A O 1
ATOM 654 N N . ALA A 1 91 ? -13.742 -18.688 -10.781 1 97.12 91 ALA A N 1
ATOM 655 C CA . ALA A 1 91 ? -13.609 -20.078 -10.398 1 97.12 91 ALA A CA 1
ATOM 656 C C . ALA A 1 91 ? -13.484 -20.219 -8.883 1 97.12 91 ALA A C 1
ATOM 658 O O . ALA A 1 91 ? -13.641 -21.328 -8.344 1 97.12 91 ALA A O 1
ATOM 659 N N . ASN A 1 92 ? -13.102 -19.141 -8.18 1 96.62 92 ASN A N 1
ATOM 660 C CA . ASN A 1 92 ? -12.875 -19.156 -6.742 1 96.62 92 ASN A CA 1
ATOM 661 C C . ASN A 1 92 ? -13.586 -17.984 -6.051 1 96.62 92 ASN A C 1
ATOM 663 O O . ASN A 1 92 ? -12.938 -17.125 -5.453 1 96.62 92 ASN A O 1
ATOM 667 N N . PRO A 1 93 ? -14.938 -18.016 -6.074 1 96.62 93 PRO A N 1
ATOM 668 C CA . PRO A 1 93 ? -15.688 -16.875 -5.527 1 96.62 93 PRO A CA 1
ATOM 669 C C . PRO A 1 93 ? -15.516 -16.734 -4.02 1 96.62 93 PRO A C 1
ATOM 671 O O . PRO A 1 93 ? -15.594 -15.617 -3.492 1 96.62 93 PRO A O 1
ATOM 674 N N . ALA A 1 94 ? -15.211 -17.766 -3.379 1 96.88 94 ALA A N 1
ATOM 675 C CA . ALA A 1 94 ? -14.984 -17.688 -1.938 1 96.88 94 ALA A CA 1
ATOM 676 C C . ALA A 1 94 ? -13.719 -16.891 -1.624 1 96.88 94 ALA A C 1
ATOM 678 O O . ALA A 1 94 ? -13.695 -16.078 -0.693 1 96.88 94 ALA A O 1
ATOM 679 N N . GLU A 1 95 ? -12.648 -17.094 -2.338 1 97.75 95 GLU A N 1
ATOM 680 C CA . GLU A 1 95 ? -11.406 -16.359 -2.145 1 97.75 95 GLU A CA 1
ATOM 681 C C . GLU A 1 95 ? -11.578 -14.883 -2.473 1 97.75 95 GLU A C 1
ATOM 683 O O . GLU A 1 95 ? -10.977 -14.023 -1.826 1 97.75 95 GLU A O 1
ATOM 688 N N . GLN A 1 96 ? -12.398 -14.68 -3.43 1 96.25 96 GLN A N 1
ATOM 689 C CA . GLN A 1 96 ? -12.688 -13.289 -3.754 1 96.25 96 GLN A CA 1
ATOM 690 C C . GLN A 1 96 ? -13.383 -12.586 -2.59 1 96.25 96 GLN A C 1
ATOM 692 O O . GLN A 1 96 ? -13.008 -11.469 -2.223 1 96.25 96 GLN A O 1
ATOM 697 N N . ALA A 1 97 ? -14.344 -13.234 -2.094 1 97.25 97 ALA A N 1
ATOM 698 C CA . ALA A 1 97 ? -15.086 -12.672 -0.969 1 97.25 97 ALA A CA 1
ATOM 699 C C . ALA A 1 97 ? -14.172 -12.453 0.235 1 97.25 97 ALA A C 1
ATOM 701 O O . ALA A 1 97 ? -14.289 -11.453 0.943 1 97.25 97 ALA A O 1
ATOM 702 N N . ASP A 1 98 ? -13.242 -13.391 0.441 1 97.88 98 ASP A N 1
ATOM 703 C CA . ASP A 1 98 ? -12.305 -13.281 1.55 1 97.88 98 ASP A CA 1
ATOM 704 C C . ASP A 1 98 ? -11.383 -12.07 1.365 1 97.88 98 ASP A C 1
ATOM 706 O O . ASP A 1 98 ? -11.148 -11.312 2.309 1 97.88 98 ASP A O 1
ATOM 710 N N . LEU A 1 99 ? -10.922 -11.883 0.173 1 97.25 99 LEU A N 1
ATOM 711 C CA . LEU A 1 99 ? -10.039 -10.758 -0.096 1 97.25 99 LEU A CA 1
ATOM 712 C C . LEU A 1 99 ? -10.789 -9.438 0.047 1 97.25 99 LEU A C 1
ATOM 714 O O . LEU A 1 99 ? -10.227 -8.445 0.529 1 97.25 99 LEU A O 1
ATOM 718 N N . GLU A 1 100 ? -12.047 -9.398 -0.325 1 96.06 100 GLU A N 1
ATOM 719 C CA . GLU A 1 100 ? -12.875 -8.203 -0.143 1 96.06 100 GLU A CA 1
ATOM 720 C C . GLU A 1 100 ? -13.062 -7.883 1.337 1 96.06 100 GLU A C 1
ATOM 722 O O . GLU A 1 100 ? -13.008 -6.719 1.735 1 96.06 100 GLU A O 1
ATOM 727 N N . SER A 1 101 ? -13.242 -8.93 2.045 1 97.44 101 SER A N 1
ATOM 728 C CA . SER A 1 101 ? -13.398 -8.742 3.484 1 97.44 101 SER A CA 1
ATOM 729 C C . SER A 1 101 ? -12.109 -8.234 4.121 1 97.44 101 SER A C 1
ATOM 731 O O . SER A 1 101 ? -12.148 -7.438 5.055 1 97.44 101 SER A O 1
ATOM 733 N N . ILE A 1 102 ? -10.961 -8.703 3.627 1 97.12 102 ILE A N 1
ATOM 734 C CA . ILE A 1 102 ? -9.656 -8.289 4.129 1 97.12 102 ILE A CA 1
ATOM 735 C C . ILE A 1 102 ? -9.43 -6.812 3.832 1 97.12 102 ILE A C 1
ATOM 737 O O . ILE A 1 102 ? -8.883 -6.082 4.664 1 97.12 102 ILE A O 1
ATOM 741 N N . ARG A 1 103 ? -9.914 -6.328 2.715 1 95.81 103 ARG A N 1
ATOM 742 C CA . ARG A 1 103 ? -9.672 -4.953 2.293 1 95.81 103 ARG A CA 1
ATOM 743 C C . ARG A 1 103 ? -10.695 -4.004 2.922 1 95.81 103 ARG A C 1
ATOM 745 O O . ARG A 1 103 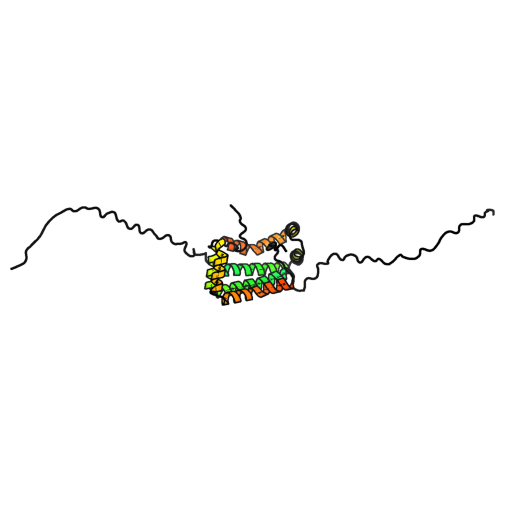? -10.508 -2.785 2.895 1 95.81 103 ARG A O 1
ATOM 752 N N . GLN A 1 104 ? -11.734 -4.5 3.561 1 96.19 104 GLN A N 1
ATOM 753 C CA . GLN A 1 104 ? -12.891 -3.736 4.016 1 96.19 104 GLN A CA 1
ATOM 754 C C . GLN A 1 104 ? -12.477 -2.664 5.02 1 96.19 104 GLN A C 1
ATOM 756 O O . GLN A 1 104 ? -12.961 -1.531 4.961 1 96.19 104 GLN A O 1
ATOM 761 N N . PRO A 1 105 ? -11.57 -3.014 5.918 1 96.56 105 PRO A N 1
ATOM 762 C CA . PRO A 1 105 ? -11.164 -1.983 6.875 1 96.56 105 PRO A CA 1
ATOM 763 C C . PRO A 1 105 ? -10.531 -0.768 6.199 1 96.56 105 PRO A C 1
ATOM 765 O O . PRO A 1 105 ? -10.695 0.359 6.672 1 96.56 105 PRO A O 1
ATOM 768 N N . LEU A 1 106 ? -9.859 -0.968 5.145 1 95 106 LEU A N 1
ATOM 769 C CA . LEU A 1 106 ? -9.273 0.15 4.414 1 95 106 LEU A CA 1
ATOM 770 C C . LEU A 1 106 ? -10.352 0.951 3.689 1 95 106 LEU A C 1
ATOM 772 O O . LEU A 1 106 ? -10.297 2.184 3.66 1 95 106 LEU A O 1
ATOM 776 N N . VAL A 1 107 ? -11.336 0.278 3.15 1 93.81 107 VAL A N 1
ATOM 777 C CA . VAL A 1 107 ? -12.445 0.942 2.484 1 93.81 107 VAL A CA 1
ATOM 778 C C . VAL A 1 107 ? -13.242 1.767 3.498 1 93.81 107 VAL A C 1
ATOM 780 O O . VAL A 1 107 ? -13.555 2.932 3.25 1 93.81 107 VAL A O 1
ATOM 783 N N . ASP A 1 108 ? -13.43 1.191 4.609 1 94.44 108 ASP A N 1
ATOM 784 C CA . ASP A 1 108 ? -14.234 1.828 5.652 1 94.44 108 ASP A CA 1
ATOM 785 C C . ASP A 1 108 ? -13.562 3.104 6.16 1 94.44 108 ASP A C 1
ATOM 787 O O . ASP A 1 108 ? -14.203 4.148 6.27 1 94.44 108 ASP A O 1
ATOM 791 N N . ILE A 1 109 ? -12.352 3.006 6.5 1 93.88 109 ILE A N 1
ATOM 792 C CA . ILE A 1 109 ? -11.688 4.172 7.074 1 93.88 109 ILE A CA 1
ATOM 793 C C . ILE A 1 109 ? -11.57 5.27 6.02 1 93.88 109 ILE A C 1
ATOM 795 O O . ILE A 1 109 ? -11.656 6.457 6.336 1 93.88 109 ILE A O 1
ATOM 799 N N . ARG A 1 110 ? -11.32 4.902 4.781 1 91.62 110 ARG A N 1
ATOM 800 C CA . ARG A 1 110 ? -11.25 5.895 3.715 1 91.62 110 ARG A CA 1
ATOM 801 C C . ARG A 1 110 ? -12.57 6.641 3.566 1 91.62 110 ARG A C 1
ATOM 803 O O . ARG A 1 110 ? -12.586 7.859 3.377 1 91.62 110 ARG A O 1
ATOM 810 N N . GLN A 1 111 ? -13.648 5.934 3.686 1 88.75 111 GLN A N 1
ATOM 811 C CA . GLN A 1 111 ? -14.977 6.535 3.582 1 88.75 111 GLN A CA 1
ATOM 812 C C . GLN A 1 111 ? -15.266 7.434 4.781 1 88.75 111 GLN A C 1
ATOM 814 O O . GLN A 1 111 ? -15.703 8.57 4.617 1 88.75 111 GLN A O 1
ATOM 819 N N . ARG A 1 112 ? -14.914 6.863 5.91 1 91.12 112 ARG A N 1
ATOM 820 C CA . ARG A 1 112 ? -15.164 7.621 7.137 1 91.12 112 ARG A CA 1
ATOM 821 C C . ARG A 1 112 ? -14.359 8.914 7.152 1 91.12 112 ARG A C 1
ATOM 823 O O . ARG A 1 112 ? -14.859 9.953 7.586 1 91.12 112 ARG A O 1
ATOM 830 N N . CYS A 1 113 ? -13.219 8.836 6.645 1 92.19 113 CYS A N 1
ATOM 831 C CA . CYS A 1 113 ? -12.297 9.961 6.734 1 92.19 113 CYS A CA 1
ATOM 832 C C . CYS A 1 113 ? -12.289 10.773 5.441 1 92.19 113 CYS A C 1
ATOM 834 O O . CYS A 1 113 ? -11.625 11.805 5.355 1 92.19 113 CYS A O 1
ATOM 836 N N . GLN A 1 114 ? -13.016 10.297 4.41 1 85.75 114 GLN A N 1
ATOM 837 C CA . GLN A 1 114 ? -13.023 10.914 3.088 1 85.75 114 GLN A CA 1
ATOM 838 C C . GLN A 1 114 ? -11.602 11.055 2.541 1 85.75 114 GLN A C 1
ATOM 840 O O . GLN A 1 114 ? -11.219 12.125 2.074 1 85.75 114 GLN A O 1
ATOM 845 N N . TRP A 1 115 ? -10.883 9.969 2.816 1 86.44 115 TRP A N 1
ATOM 846 C CA . TRP A 1 115 ? -9.477 9.906 2.416 1 86.44 115 TRP A CA 1
ATOM 847 C C . TRP A 1 115 ? -9.352 9.445 0.968 1 86.44 115 TRP A C 1
ATOM 849 O O . TRP A 1 115 ? -9.875 8.398 0.594 1 86.44 115 TRP A O 1
ATOM 859 N N . THR A 1 116 ? -8.648 10.219 0.253 1 78.5 116 THR A N 1
ATOM 860 C CA . THR A 1 116 ? -8.406 9.867 -1.143 1 78.5 116 THR A CA 1
ATOM 861 C C . THR A 1 116 ? -6.938 9.523 -1.368 1 78.5 116 THR A C 1
ATOM 863 O O . THR A 1 116 ? -6.047 10.219 -0.877 1 78.5 116 THR A O 1
ATOM 866 N N . PRO A 1 117 ? -6.711 8.367 -2.109 1 69.81 117 PRO A N 1
ATOM 867 C CA . PRO A 1 117 ? -5.309 8.055 -2.391 1 69.81 117 PRO A CA 1
ATOM 868 C C . PRO A 1 117 ? -4.605 9.156 -3.182 1 69.81 117 PRO A C 1
ATOM 870 O O . PRO A 1 117 ? -5.199 9.742 -4.09 1 69.81 117 PRO A O 1
ATOM 873 N N . LEU A 1 118 ? -3.586 9.586 -2.676 1 62.28 118 LEU A N 1
ATOM 874 C CA . LEU A 1 118 ? -2.844 10.664 -3.32 1 62.28 118 LEU A CA 1
ATOM 875 C C . LEU A 1 118 ? -2.318 10.219 -4.684 1 62.28 118 LEU A C 1
ATOM 877 O O . LEU A 1 118 ? -2.211 11.031 -5.605 1 62.28 118 LEU A O 1
ATOM 881 N N . VAL A 1 119 ? -1.978 8.992 -4.836 1 53.91 119 VAL A N 1
ATOM 882 C CA . VAL A 1 119 ? -1.434 8.531 -6.109 1 53.91 119 VAL A CA 1
ATOM 883 C C . VAL A 1 119 ? -2.572 8.273 -7.094 1 53.91 119 VAL A C 1
ATOM 885 O O . VAL A 1 119 ? -2.361 8.273 -8.305 1 53.91 119 VAL A O 1
ATOM 888 N N . ASP A 1 120 ? -3.676 7.719 -6.75 1 49 120 ASP A N 1
ATOM 889 C CA . ASP A 1 120 ? -4.668 7.309 -7.738 1 49 120 ASP A CA 1
ATOM 890 C C . ASP A 1 120 ? -5.438 8.516 -8.273 1 49 120 ASP A C 1
ATOM 892 O O . ASP A 1 120 ? -6.523 8.836 -7.785 1 49 120 ASP A O 1
ATOM 896 N N . SER A 1 121 ? -4.961 9.641 -8.211 1 38.59 121 SER A N 1
ATOM 897 C CA . SER A 1 121 ? -5.844 10.594 -8.875 1 38.59 121 SER A CA 1
ATOM 898 C C . SER A 1 121 ? -6.301 10.078 -10.234 1 38.59 121 SER A C 1
ATOM 900 O O . SER A 1 121 ? -5.621 10.289 -11.242 1 38.59 121 SER A O 1
ATOM 902 N N . GLY A 1 122 ? -6.645 8.945 -10.484 1 33.19 122 GLY A N 1
ATOM 903 C CA . GLY A 1 122 ? -7.438 8.844 -11.695 1 33.19 122 GLY A CA 1
ATOM 904 C C . GLY A 1 122 ? -8.57 9.852 -11.75 1 33.19 122 GLY A C 1
ATOM 905 O O . GLY A 1 122 ? -9.109 10.242 -10.719 1 33.19 122 GLY A O 1
ATOM 906 N N . GLY A 1 123 ? -8.453 10.859 -12.586 1 28.47 123 GLY A N 1
ATOM 907 C CA . GLY A 1 123 ? -9.461 11.766 -13.109 1 28.47 123 GLY A CA 1
ATOM 908 C C . GLY A 1 123 ? -10.844 11.148 -13.195 1 28.47 123 GLY A C 1
ATOM 909 O O . GLY A 1 123 ? -11.156 10.445 -14.156 1 28.47 123 GLY A O 1
ATOM 910 N N . ALA A 1 124 ? -11.469 10.508 -12.32 1 28.73 124 ALA A N 1
ATOM 911 C CA . ALA A 1 124 ? -12.891 10.469 -12.656 1 28.73 124 ALA A CA 1
ATOM 912 C C . ALA A 1 124 ? -13.43 11.875 -12.93 1 28.73 124 ALA A C 1
ATOM 914 O O . ALA A 1 124 ? -13.336 12.75 -12.07 1 28.73 124 ALA A O 1
ATOM 915 N N . THR A 1 125 ? -13.109 12.43 -14.078 1 22.7 125 THR A N 1
ATOM 916 C CA . THR A 1 125 ? -13.945 13.469 -14.68 1 22.7 125 THR A CA 1
ATOM 917 C C . THR A 1 125 ? -15.406 13.273 -14.289 1 22.7 125 THR A C 1
ATOM 919 O O . THR A 1 125 ? -15.984 12.211 -14.523 1 22.7 125 THR A O 1
ATOM 922 N N . GLN A 1 126 ? -16.062 13.898 -13.305 1 17.78 126 GLN A N 1
ATOM 923 C CA . GLN A 1 126 ? -17.469 14.227 -13.523 1 17.78 126 GLN A CA 1
ATOM 924 C C . GLN A 1 126 ? -17.672 14.852 -14.898 1 17.78 126 GLN A C 1
ATOM 926 O O . GLN A 1 126 ? -16.922 15.727 -15.312 1 17.78 126 GLN A O 1
ATOM 931 N N . MET B 1 1 ? 4.043 -87 -55.094 1 25.17 1 MET B N 1
ATOM 932 C CA . MET B 1 1 ? 3.703 -85.75 -54.469 1 25.17 1 MET B CA 1
ATOM 933 C C . MET B 1 1 ? 4.445 -84.562 -55.094 1 25.17 1 MET B C 1
ATOM 935 O O . MET B 1 1 ? 5.676 -84.5 -55.094 1 25.17 1 MET B O 1
ATOM 939 N N . ILE B 1 2 ? 3.902 -83.625 -55.875 1 28.17 2 ILE B N 1
ATOM 940 C CA . ILE B 1 2 ? 4.195 -83.062 -57.219 1 28.17 2 ILE B CA 1
ATOM 941 C C . ILE B 1 2 ? 5.168 -81.875 -57.062 1 28.17 2 ILE B C 1
ATOM 943 O O . ILE B 1 2 ? 6.16 -81.812 -57.812 1 28.17 2 ILE B O 1
ATOM 947 N N . LEU B 1 3 ? 4.66 -80.75 -56.562 1 29.11 3 LEU B N 1
ATOM 948 C CA . LEU B 1 3 ? 4.613 -79.625 -57.438 1 29.11 3 LEU B CA 1
ATOM 949 C C . LEU B 1 3 ? 5.992 -79 -57.594 1 29.11 3 LEU B C 1
ATOM 951 O O . LEU B 1 3 ? 6.801 -79 -56.656 1 29.11 3 LEU B O 1
ATOM 955 N N . PRO B 1 4 ? 5.977 -77.938 -58.531 1 28.28 4 PRO B N 1
ATOM 956 C CA . PRO B 1 4 ? 6.961 -77.375 -59.438 1 28.28 4 PRO B CA 1
ATOM 957 C C . PRO B 1 4 ? 7.984 -76.5 -58.719 1 28.28 4 PRO B C 1
ATOM 959 O O . PRO B 1 4 ? 7.859 -76.25 -57.531 1 28.28 4 PRO B O 1
ATOM 962 N N . ASN B 1 5 ? 8.008 -75.188 -59.188 1 24.3 5 ASN B N 1
ATOM 963 C CA . ASN B 1 5 ? 8.844 -74.375 -60.031 1 24.3 5 ASN B CA 1
ATOM 964 C C . ASN B 1 5 ? 9.758 -73.438 -59.188 1 24.3 5 ASN B C 1
ATOM 966 O O . ASN B 1 5 ? 9.508 -73.25 -58 1 24.3 5 ASN B O 1
ATOM 970 N N . LEU B 1 6 ? 10.57 -72.5 -59.906 1 26.14 6 LEU B N 1
ATOM 971 C CA . LEU B 1 6 ? 11.797 -71.75 -60.188 1 26.14 6 LEU B CA 1
ATOM 972 C C . LEU B 1 6 ? 11.852 -70.438 -59.406 1 26.14 6 LEU B C 1
ATOM 974 O O . LEU B 1 6 ? 12.89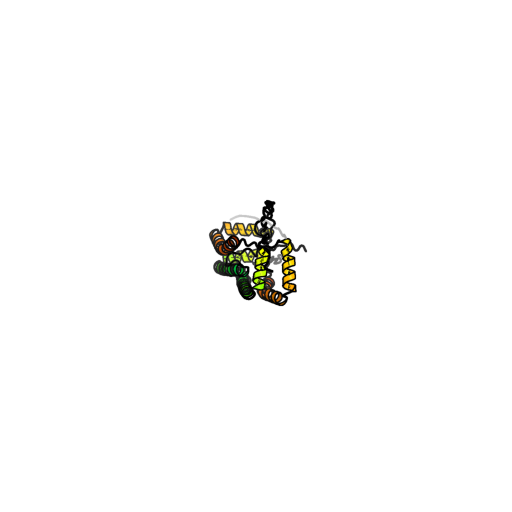8 -69.812 -59.344 1 26.14 6 LEU B O 1
ATOM 978 N N . ILE B 1 7 ? 10.727 -69.688 -59.156 1 27.59 7 ILE B N 1
ATOM 979 C CA . ILE B 1 7 ? 11 -68.312 -59.594 1 27.59 7 ILE B CA 1
ATOM 980 C C . ILE B 1 7 ? 12.164 -67.75 -58.781 1 27.59 7 ILE B C 1
ATOM 982 O O . ILE B 1 7 ? 12.242 -67.938 -57.562 1 27.59 7 ILE B O 1
ATOM 986 N N . ALA B 1 8 ? 12.992 -66.875 -59.406 1 25.56 8 ALA B N 1
ATOM 987 C CA . ALA B 1 8 ? 14.234 -66.125 -59.688 1 25.56 8 ALA B CA 1
ATOM 988 C C . ALA B 1 8 ? 14.586 -65.188 -58.562 1 25.56 8 ALA B C 1
ATOM 990 O O . ALA B 1 8 ? 13.938 -65.188 -57.5 1 25.56 8 ALA B O 1
ATOM 991 N N . ARG B 1 9 ? 14.703 -63.938 -58.969 1 23.88 9 ARG B N 1
ATOM 992 C CA . ARG B 1 9 ? 15.844 -63.031 -59.125 1 23.88 9 ARG B CA 1
ATOM 993 C C . ARG B 1 9 ? 16.047 -62.188 -57.875 1 23.88 9 ARG B C 1
ATOM 995 O O . ARG B 1 9 ? 17.188 -62.031 -57.406 1 23.88 9 ARG B O 1
ATOM 1002 N N . ARG B 1 10 ? 15.195 -61.156 -57.688 1 27.16 10 ARG B N 1
ATOM 1003 C CA . ARG B 1 10 ? 15.688 -59.781 -57.781 1 27.16 10 ARG B CA 1
ATOM 1004 C C . ARG B 1 10 ? 16.469 -59.375 -56.531 1 27.16 10 ARG B C 1
ATOM 1006 O O . ARG B 1 10 ? 16.125 -59.781 -55.438 1 27.16 10 ARG B O 1
ATOM 1013 N N . ALA B 1 11 ? 17.594 -58.562 -56.75 1 26.05 11 ALA B N 1
ATOM 1014 C CA . ALA B 1 11 ? 18.859 -57.938 -56.406 1 26.05 11 ALA B CA 1
ATOM 1015 C C . ALA B 1 11 ? 18.688 -56.938 -55.25 1 26.05 11 ALA B C 1
ATOM 1017 O O . ALA B 1 11 ? 19.641 -56.594 -54.562 1 26.05 11 ALA B O 1
ATOM 1018 N N . VAL B 1 12 ? 17.484 -56.156 -55.312 1 24.41 12 VAL B N 1
ATOM 1019 C CA . VAL B 1 12 ? 17.812 -54.75 -55.188 1 24.41 12 VAL B CA 1
ATOM 1020 C C . VAL B 1 12 ? 18.531 -54.5 -53.875 1 24.41 12 VAL B C 1
ATOM 1022 O O . VAL B 1 12 ? 18.391 -55.281 -52.906 1 24.41 12 VAL B O 1
ATOM 1025 N N . THR B 1 13 ? 18.516 -53.25 -53.5 1 25.22 13 THR B N 1
ATOM 1026 C CA . THR B 1 13 ? 19.297 -52.062 -53.188 1 25.22 13 THR B CA 1
ATOM 1027 C C . THR B 1 13 ? 19.656 -52.031 -51.719 1 25.22 13 THR B C 1
ATOM 1029 O O . THR B 1 13 ? 18.953 -52.594 -50.875 1 25.22 13 THR B O 1
ATOM 1032 N N . VAL B 1 14 ? 20.5 -51.062 -51.438 1 27.47 14 VAL B N 1
ATOM 1033 C CA . VAL B 1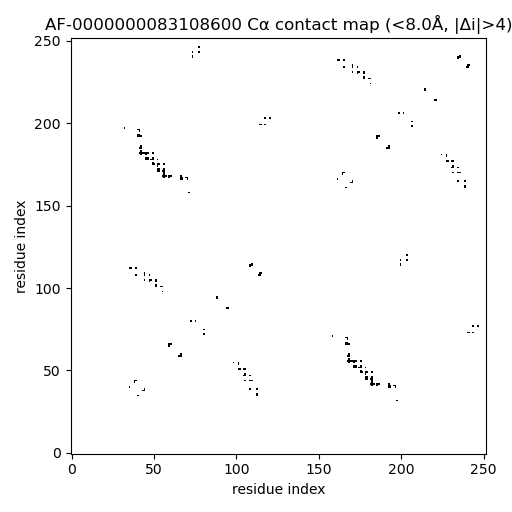 14 ? 21.656 -50.406 -50.812 1 27.47 14 VAL B CA 1
ATOM 1034 C C . VAL B 1 14 ? 21.328 -50 -49.375 1 27.47 14 VAL B C 1
ATOM 1036 O O . VAL B 1 14 ? 20.156 -49.969 -49 1 27.47 14 VAL B O 1
ATOM 1039 N N . ALA B 1 15 ? 21.938 -48.938 -48.969 1 26.59 15 ALA B N 1
ATOM 1040 C CA . ALA B 1 15 ? 22.906 -48.344 -48.062 1 26.59 15 ALA B CA 1
ATOM 1041 C C . ALA B 1 15 ? 22.219 -47.688 -46.875 1 26.59 15 ALA B C 1
ATOM 1043 O O . ALA B 1 15 ? 22.812 -47.562 -45.812 1 26.59 15 ALA B O 1
ATOM 1044 N N . GLY B 1 16 ? 21.078 -46.938 -47.156 1 27.92 16 GLY B N 1
ATOM 1045 C CA . GLY B 1 16 ? 21.188 -45.688 -46.438 1 27.92 16 GLY B CA 1
ATOM 1046 C C . GLY B 1 16 ? 21.031 -45.844 -44.938 1 27.92 16 GLY B C 1
ATOM 1047 O O . GLY B 1 16 ? 19.938 -46.094 -44.438 1 27.92 16 GLY B O 1
ATOM 1048 N N . ALA B 1 17 ? 21.875 -46.594 -44.312 1 29.55 17 ALA B N 1
ATOM 1049 C CA . ALA B 1 17 ? 21.844 -46.781 -42.875 1 29.55 17 ALA B CA 1
ATOM 1050 C C . ALA B 1 17 ? 21.797 -45.438 -42.156 1 29.55 17 ALA B C 1
ATOM 1052 O O . ALA B 1 17 ? 21.812 -45.375 -40.906 1 29.55 17 ALA B O 1
ATOM 1053 N N . ALA B 1 18 ? 22.391 -44.375 -42.938 1 27.22 18 ALA B N 1
ATOM 1054 C CA . ALA B 1 18 ? 23.125 -43.469 -42.062 1 27.22 18 ALA B CA 1
ATOM 1055 C C . ALA B 1 18 ? 22.234 -42.938 -40.938 1 27.22 18 ALA B C 1
ATOM 1057 O O . ALA B 1 18 ? 22.594 -43 -39.75 1 27.22 18 ALA B O 1
ATOM 1058 N N . VAL B 1 19 ? 21.547 -41.812 -41.312 1 28.7 19 VAL B N 1
ATOM 1059 C CA . VAL B 1 19 ? 21.594 -40.5 -40.625 1 28.7 19 VAL B CA 1
ATOM 1060 C C . VAL B 1 19 ? 20.625 -40.5 -39.438 1 28.7 19 VAL B C 1
ATOM 1062 O O . VAL B 1 19 ? 20.25 -39.438 -38.938 1 28.7 19 VAL B O 1
ATOM 1065 N N . GLY B 1 20 ? 19.953 -41.594 -39.094 1 30 20 GLY B N 1
ATOM 1066 C CA . GLY B 1 20 ? 18.875 -41.125 -38.25 1 30 20 GLY B CA 1
ATOM 1067 C C . GLY B 1 20 ? 19.375 -40.406 -37 1 30 20 GLY B C 1
ATOM 1068 O O . GLY B 1 20 ? 19.828 -41.031 -36.031 1 30 20 GLY B O 1
ATOM 1069 N N . ALA B 1 21 ? 20.266 -39.406 -37.219 1 28.44 21 ALA B N 1
ATOM 1070 C CA . ALA B 1 21 ? 20.688 -38.594 -36.062 1 28.44 21 ALA B CA 1
ATOM 1071 C C . ALA B 1 21 ? 19.516 -38.281 -35.156 1 28.44 21 ALA B C 1
ATOM 1073 O O . ALA B 1 21 ? 18.391 -38.125 -35.625 1 28.44 21 ALA B O 1
ATOM 1074 N N . LEU B 1 22 ? 19.766 -38.469 -33.812 1 28.94 22 LEU B N 1
ATOM 1075 C CA . LEU B 1 22 ? 19.266 -38.281 -32.438 1 28.94 22 LEU B CA 1
ATOM 1076 C C . LEU B 1 22 ? 18.734 -36.875 -32.25 1 28.94 22 LEU B C 1
ATOM 1078 O O . LEU B 1 22 ? 19.5 -35.938 -31.938 1 28.94 22 LEU B O 1
ATOM 1082 N N . LEU B 1 23 ? 18.078 -36.219 -33.344 1 28.81 23 LEU B N 1
ATOM 1083 C CA . LEU B 1 23 ? 17.609 -34.906 -33 1 28.81 23 LEU B CA 1
ATOM 1084 C C . LEU B 1 23 ? 16.75 -34.938 -31.734 1 28.81 23 LEU B C 1
ATOM 1086 O O . LEU B 1 23 ? 15.57 -35.312 -31.812 1 28.81 23 LEU B O 1
ATOM 1090 N N . CYS B 1 24 ? 16.984 -35.75 -30.781 1 29.45 24 CYS B N 1
ATOM 1091 C CA . CYS B 1 24 ? 16.125 -35.531 -29.625 1 29.45 24 CYS B CA 1
ATOM 1092 C C . CYS B 1 24 ? 15.922 -34.031 -29.359 1 29.45 24 CYS B C 1
ATOM 1094 O O . CYS B 1 24 ? 16.891 -33.312 -29.094 1 29.45 24 CYS B O 1
ATOM 1096 N N . LEU B 1 25 ? 15.203 -33.344 -30.219 1 26.72 25 LEU B N 1
ATOM 1097 C CA . LEU B 1 25 ? 14.688 -32 -30 1 26.72 25 LEU B CA 1
ATOM 1098 C C . LEU B 1 25 ? 14.32 -31.812 -28.531 1 26.72 25 LEU B C 1
ATOM 1100 O O . LEU B 1 25 ? 13.648 -32.656 -27.938 1 26.72 25 LEU B O 1
ATOM 1104 N N . ASP B 1 26 ? 15.266 -31.281 -27.812 1 28.77 26 ASP B N 1
ATOM 1105 C CA . ASP B 1 26 ? 15.07 -30.703 -26.484 1 28.77 26 ASP B CA 1
ATOM 1106 C C . ASP B 1 26 ? 13.742 -29.953 -26.406 1 28.77 26 ASP B C 1
ATOM 1108 O O . ASP B 1 26 ? 13.391 -29.188 -27.312 1 28.77 26 ASP B O 1
ATOM 1112 N N . ALA B 1 27 ? 12.562 -30.609 -26.266 1 29.42 27 ALA B N 1
ATOM 1113 C CA . ALA B 1 27 ? 11.297 -29.984 -25.859 1 29.42 27 ALA B CA 1
ATOM 1114 C C . ALA B 1 27 ? 11.539 -28.656 -25.172 1 29.42 27 ALA B C 1
ATOM 1116 O O . ALA B 1 27 ? 12.422 -28.547 -24.312 1 29.42 27 ALA B O 1
ATOM 1117 N N . SER B 1 28 ? 11.461 -27.578 -25.828 1 30.2 28 SER B N 1
ATOM 1118 C CA . SER B 1 28 ? 11.344 -26.203 -25.328 1 30.2 28 SER B CA 1
ATOM 1119 C C . SER B 1 28 ? 10.609 -26.172 -23.984 1 30.2 28 SER B C 1
ATOM 1121 O O . SER B 1 28 ? 9.438 -26.562 -23.906 1 30.2 28 SER B O 1
ATOM 1123 N N . ALA B 1 29 ? 11.234 -26.641 -22.969 1 33.09 29 ALA B N 1
ATOM 1124 C CA . ALA B 1 29 ? 10.766 -26.391 -21.609 1 33.09 29 ALA B CA 1
ATOM 1125 C C . ALA B 1 29 ? 9.969 -25.094 -21.531 1 33.09 29 ALA B C 1
ATOM 1127 O O . ALA B 1 29 ? 10.445 -24.031 -21.969 1 33.09 29 ALA B O 1
ATOM 1128 N N . ALA B 1 30 ? 8.781 -24.984 -22.078 1 33.25 30 ALA B N 1
ATOM 1129 C CA . ALA B 1 30 ? 7.926 -23.906 -21.625 1 33.25 30 ALA B CA 1
ATOM 1130 C C . ALA B 1 30 ? 8.492 -23.266 -20.359 1 33.25 30 ALA B C 1
ATOM 1132 O O . ALA B 1 30 ? 9.141 -23.938 -19.547 1 33.25 30 ALA B O 1
ATOM 1133 N N . ALA B 1 31 ? 9.016 -22.109 -20.484 1 35.22 31 ALA B N 1
ATOM 1134 C CA . ALA B 1 31 ? 9.602 -21.359 -19.375 1 35.22 31 ALA B CA 1
ATOM 1135 C C . ALA B 1 31 ? 8.969 -21.766 -18.047 1 35.22 31 ALA B C 1
ATOM 1137 O O . ALA B 1 31 ? 7.746 -21.672 -17.875 1 35.22 31 ALA B O 1
ATOM 1138 N N . ASP B 1 32 ? 9.195 -22.875 -17.422 1 36.19 32 ASP B N 1
ATOM 1139 C CA . ASP B 1 32 ? 8.906 -23.375 -16.078 1 36.19 32 ASP B CA 1
ATOM 1140 C C . ASP B 1 32 ? 8.594 -22.219 -15.125 1 36.19 32 ASP B C 1
ATOM 1142 O O . ASP B 1 32 ? 9.031 -21.094 -15.344 1 36.19 32 ASP B O 1
ATOM 1146 N N . PRO B 1 33 ? 7.438 -22.031 -14.43 1 42.84 33 PRO B N 1
ATOM 1147 C CA . PRO B 1 33 ? 7.363 -21.016 -13.383 1 42.84 33 PRO B CA 1
ATOM 1148 C C . PRO B 1 33 ? 8.742 -20.594 -12.875 1 42.84 33 PRO B C 1
ATOM 1150 O O . PRO B 1 33 ? 9.453 -21.391 -12.266 1 42.84 33 PRO B O 1
ATOM 1153 N N . THR B 1 34 ? 9.773 -20.281 -13.641 1 47.28 34 THR B N 1
ATOM 1154 C CA . THR B 1 34 ? 11.086 -19.719 -13.367 1 47.28 34 THR B CA 1
ATOM 1155 C C . THR B 1 34 ? 11.219 -19.312 -11.906 1 47.28 34 THR B C 1
ATOM 1157 O O . THR B 1 34 ? 10.359 -18.609 -11.367 1 47.28 34 THR B O 1
ATOM 1160 N N . SER B 1 35 ? 11.805 -20.141 -11 1 60.75 35 SER B N 1
ATOM 1161 C CA . SER B 1 35 ? 11.984 -20.344 -9.562 1 60.75 35 SER B CA 1
ATOM 1162 C C . SER B 1 35 ? 12.234 -19.031 -8.852 1 60.75 35 SER B C 1
ATOM 1164 O O . SER B 1 35 ? 13.266 -18.391 -9.062 1 60.75 35 SER B O 1
ATOM 1166 N N . ARG B 1 36 ? 11.273 -18.234 -8.789 1 71.12 36 ARG B N 1
ATOM 1167 C CA . ARG B 1 36 ? 11.5 -17.078 -7.934 1 71.12 36 ARG B CA 1
ATOM 1168 C C . ARG B 1 36 ? 12.312 -17.453 -6.703 1 71.12 36 ARG B C 1
ATOM 1170 O O . ARG B 1 36 ? 12.188 -18.562 -6.184 1 71.12 36 ARG B O 1
ATOM 1177 N N . PRO B 1 37 ? 13.398 -16.672 -6.566 1 82.31 37 PRO B N 1
ATOM 1178 C CA . PRO B 1 37 ? 14.125 -16.938 -5.324 1 82.31 37 PRO B CA 1
ATOM 1179 C C . PRO B 1 37 ? 13.203 -17.203 -4.145 1 82.31 37 PRO B C 1
ATOM 1181 O O . PRO B 1 37 ? 12.008 -16.906 -4.199 1 82.31 37 PRO B O 1
ATOM 1184 N N . PRO B 1 38 ? 13.797 -17.938 -3.26 1 86.69 38 PRO B N 1
ATOM 1185 C CA . PRO B 1 38 ? 12.992 -18.141 -2.053 1 86.69 38 PRO B CA 1
ATOM 1186 C C . PRO B 1 38 ? 12.477 -16.844 -1.452 1 86.69 38 PRO B C 1
ATOM 1188 O O . PRO B 1 38 ? 13.148 -15.812 -1.534 1 86.69 38 PRO B O 1
ATOM 1191 N N . ASN B 1 39 ? 11.336 -16.812 -0.983 1 91.12 39 ASN B N 1
ATOM 1192 C CA . ASN B 1 39 ? 10.727 -15.68 -0.303 1 91.12 39 ASN B CA 1
ATOM 1193 C C . ASN B 1 39 ? 10.359 -14.57 -1.286 1 91.12 39 ASN B C 1
ATOM 1195 O O . ASN B 1 39 ? 10.531 -13.391 -0.985 1 91.12 39 ASN B O 1
ATOM 1199 N N . CYS B 1 40 ? 10.086 -15.016 -2.389 1 94.69 40 CYS B N 1
ATOM 1200 C CA . CYS B 1 40 ? 9.68 -14.031 -3.389 1 94.69 40 CYS B CA 1
ATOM 1201 C C . CYS B 1 40 ? 8.273 -14.32 -3.895 1 94.69 40 CYS B C 1
ATOM 1203 O O . CYS B 1 40 ? 7.973 -14.094 -5.07 1 94.69 40 CYS B O 1
ATOM 1205 N N . THR B 1 41 ? 7.496 -14.797 -3.084 1 94.31 41 THR B N 1
ATOM 1206 C CA . THR B 1 41 ? 6.09 -14.969 -3.432 1 94.31 41 THR B CA 1
ATOM 1207 C C . THR B 1 41 ? 5.293 -13.703 -3.102 1 94.31 41 THR B C 1
ATOM 1209 O O . THR B 1 41 ? 5.801 -12.805 -2.432 1 94.31 41 THR B O 1
ATOM 1212 N N . ALA B 1 42 ? 4.059 -13.672 -3.605 1 93.69 42 ALA B N 1
ATOM 1213 C CA . ALA B 1 42 ? 3.16 -12.57 -3.287 1 93.69 42 ALA B CA 1
ATOM 1214 C C . ALA B 1 42 ? 2.984 -12.422 -1.779 1 93.69 42 ALA B C 1
ATOM 1216 O O . ALA B 1 42 ? 2.961 -11.305 -1.256 1 93.69 42 ALA B O 1
ATOM 1217 N N . ALA B 1 43 ? 2.904 -13.5 -1.111 1 95.38 43 ALA B N 1
ATOM 1218 C CA . ALA B 1 43 ? 2.756 -13.477 0.342 1 95.38 43 ALA B CA 1
ATOM 1219 C C . ALA B 1 43 ? 3.988 -12.867 1.007 1 95.38 43 ALA B C 1
ATOM 1221 O O . ALA B 1 43 ? 3.873 -12.133 1.987 1 95.38 43 ALA B O 1
ATOM 1222 N N . ASP B 1 44 ? 5.133 -13.188 0.432 1 94.69 44 ASP B N 1
ATOM 1223 C CA . ASP B 1 44 ? 6.379 -12.648 0.962 1 94.69 44 ASP B CA 1
ATOM 1224 C C . ASP B 1 44 ? 6.445 -11.133 0.774 1 94.69 44 ASP B C 1
ATOM 1226 O O . ASP B 1 44 ? 6.82 -10.398 1.696 1 94.69 44 ASP B O 1
ATOM 1230 N N . ILE B 1 45 ? 6.07 -10.734 -0.394 1 93.56 45 ILE B N 1
ATOM 1231 C CA . ILE B 1 45 ? 6.051 -9.305 -0.675 1 93.56 45 ILE B CA 1
ATOM 1232 C C . ILE B 1 45 ? 5.07 -8.609 0.264 1 93.56 45 ILE B C 1
ATOM 1234 O O . ILE B 1 45 ? 5.395 -7.578 0.861 1 93.56 45 ILE B O 1
ATOM 1238 N N . ALA B 1 46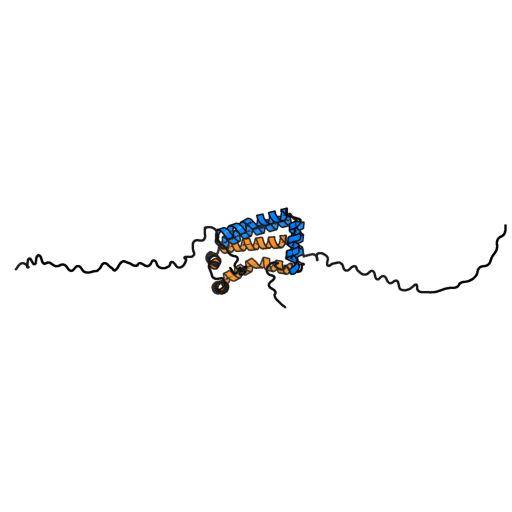 ? 3.922 -9.188 0.419 1 93.5 46 ALA B N 1
ATOM 1239 C CA . ALA B 1 46 ? 2.914 -8.625 1.316 1 93.5 46 ALA B CA 1
ATOM 1240 C C . ALA B 1 46 ? 3.422 -8.586 2.756 1 93.5 46 ALA B C 1
ATOM 1242 O O . ALA B 1 46 ? 3.09 -7.676 3.512 1 93.5 46 ALA B O 1
ATOM 1243 N N . GLY B 1 47 ? 4.195 -9.555 3.074 1 95.31 47 GLY B N 1
ATOM 1244 C CA . GLY B 1 47 ? 4.785 -9.57 4.402 1 95.31 47 GLY B CA 1
ATOM 1245 C C . GLY B 1 47 ? 5.746 -8.414 4.641 1 95.31 47 GLY B C 1
ATOM 1246 O O . GLY B 1 47 ? 5.695 -7.762 5.684 1 95.31 47 GLY B O 1
ATOM 1247 N N . VAL B 1 48 ? 6.582 -8.219 3.713 1 94.5 48 VAL B N 1
ATOM 1248 C CA . VAL B 1 48 ? 7.512 -7.102 3.812 1 94.5 48 VAL B CA 1
ATOM 1249 C C . VAL B 1 48 ? 6.738 -5.785 3.797 1 94.5 48 VAL B C 1
ATOM 1251 O O . VAL B 1 48 ? 7.051 -4.867 4.555 1 94.5 48 VAL B O 1
ATOM 1254 N N . ALA B 1 49 ? 5.703 -5.699 2.996 1 93.5 49 ALA B N 1
ATOM 1255 C CA . ALA B 1 49 ? 4.859 -4.508 2.949 1 93.5 49 ALA B CA 1
ATOM 1256 C C . ALA B 1 49 ? 4.227 -4.23 4.309 1 93.5 49 ALA B C 1
ATOM 1258 O O . ALA B 1 49 ? 4.078 -3.072 4.707 1 93.5 49 ALA B O 1
ATOM 1259 N N . THR B 1 50 ? 3.912 -5.277 5.008 1 95.62 50 THR B N 1
ATOM 1260 C CA . THR B 1 50 ? 3.34 -5.133 6.344 1 95.62 50 THR B CA 1
ATOM 1261 C C . THR B 1 50 ? 4.324 -4.441 7.281 1 95.62 50 THR B C 1
ATOM 1263 O O . THR B 1 50 ? 3.947 -3.533 8.023 1 95.62 50 THR B O 1
ATOM 1266 N N . GLY B 1 51 ? 5.562 -4.93 7.23 1 95.5 51 GLY B N 1
ATOM 1267 C CA . GLY B 1 51 ? 6.582 -4.32 8.07 1 95.5 51 GLY B CA 1
ATOM 1268 C C . GLY B 1 51 ? 6.812 -2.854 7.758 1 95.5 51 GLY B C 1
ATOM 1269 O O . GLY B 1 51 ? 6.938 -2.031 8.664 1 95.5 51 GLY B O 1
ATOM 1270 N N . VAL B 1 52 ? 6.852 -2.533 6.547 1 95.31 52 VAL B N 1
ATOM 1271 C CA . VAL B 1 52 ? 7.066 -1.157 6.109 1 95.31 52 VAL B CA 1
ATOM 1272 C C . VAL B 1 52 ? 5.883 -0.291 6.527 1 95.31 52 VAL B C 1
ATOM 1274 O O . VAL B 1 52 ? 6.062 0.813 7.047 1 95.31 52 VAL B O 1
ATOM 1277 N N . ALA B 1 53 ? 4.652 -0.754 6.316 1 93 53 ALA B N 1
ATOM 1278 C CA . ALA B 1 53 ? 3.463 -0.013 6.723 1 93 53 ALA B CA 1
ATOM 1279 C C . ALA B 1 53 ? 3.459 0.239 8.227 1 93 53 ALA B C 1
ATOM 1281 O O . ALA B 1 53 ? 3.098 1.328 8.68 1 93 53 ALA B O 1
ATOM 1282 N N . ALA B 1 54 ? 3.848 -0.771 8.945 1 95.12 54 ALA B N 1
ATOM 1283 C CA . ALA B 1 54 ? 3.896 -0.636 10.398 1 95.12 54 ALA B CA 1
ATOM 1284 C C . ALA B 1 54 ? 4.93 0.406 10.82 1 95.12 54 ALA B C 1
ATOM 1286 O O . ALA B 1 54 ? 4.66 1.248 11.68 1 95.12 54 ALA B O 1
ATOM 1287 N N . ALA B 1 55 ? 6.055 0.34 10.227 1 96.75 55 ALA B N 1
ATOM 1288 C CA . ALA B 1 55 ? 7.113 1.302 10.531 1 96.75 55 ALA B CA 1
ATOM 1289 C C . ALA B 1 55 ? 6.684 2.719 10.164 1 96.75 55 ALA B C 1
ATOM 1291 O O . ALA B 1 55 ? 6.965 3.67 10.898 1 96.75 55 ALA B O 1
ATOM 1292 N N . LEU B 1 56 ? 5.984 2.854 9.008 1 96.25 56 LEU B N 1
ATOM 1293 C CA . LEU B 1 56 ? 5.5 4.16 8.578 1 96.25 56 LEU B CA 1
ATOM 1294 C C . LEU B 1 56 ? 4.48 4.715 9.562 1 96.25 56 LEU B C 1
ATOM 1296 O O . LEU B 1 56 ? 4.574 5.871 9.977 1 96.25 56 LEU B O 1
ATOM 1300 N N . SER B 1 57 ? 3.586 3.912 9.969 1 95.31 57 SER B N 1
ATOM 1301 C CA . SER B 1 57 ? 2.584 4.344 10.938 1 95.31 57 SER B CA 1
ATOM 1302 C C . SER B 1 57 ? 3.234 4.801 12.242 1 95.31 57 SER B C 1
ATOM 1304 O O . SER B 1 57 ? 2.93 5.883 12.75 1 95.31 57 SER B O 1
ATOM 1306 N N . SER B 1 58 ? 4.125 3.969 12.727 1 96.44 58 SER B N 1
ATOM 1307 C CA . SER B 1 58 ? 4.816 4.289 13.969 1 96.44 58 SER B CA 1
ATOM 1308 C C . SER B 1 58 ? 5.617 5.582 13.844 1 96.44 58 SER B C 1
ATOM 1310 O O . SER B 1 58 ? 5.598 6.426 14.742 1 96.44 58 SER B O 1
ATOM 1312 N N . TYR B 1 59 ? 6.281 5.73 12.688 1 97.5 59 TYR B N 1
ATOM 1313 C CA . TYR B 1 59 ? 7.094 6.922 12.461 1 97.5 59 TYR B CA 1
ATOM 1314 C C . TYR B 1 59 ? 6.227 8.18 12.445 1 97.5 59 TYR B C 1
ATOM 1316 O O . TYR B 1 59 ? 6.586 9.188 13.055 1 97.5 59 TYR B O 1
ATOM 1324 N N . LEU B 1 60 ? 5.082 8.102 11.859 1 96.94 60 LEU B N 1
ATOM 1325 C CA . LEU B 1 60 ? 4.184 9.25 11.766 1 96.94 60 LEU B CA 1
ATOM 1326 C C . LEU B 1 60 ? 3.635 9.617 13.141 1 96.94 60 LEU B C 1
ATOM 1328 O O . LEU B 1 60 ? 3.512 10.797 13.469 1 96.94 60 LEU B O 1
ATOM 1332 N N . PHE B 1 61 ? 3.367 8.633 13.961 1 95.06 61 PHE B N 1
ATOM 1333 C CA . PHE B 1 61 ? 2.855 8.914 15.297 1 95.06 61 PHE B CA 1
ATOM 1334 C C . PHE B 1 61 ? 3.916 9.602 16.156 1 95.06 61 PHE B C 1
ATOM 1336 O O . PHE B 1 61 ? 3.59 10.406 17.031 1 95.06 61 PHE B O 1
ATOM 1343 N N . THR B 1 62 ? 5.141 9.367 15.844 1 96.38 62 THR B N 1
ATOM 1344 C CA . THR B 1 62 ? 6.207 9.961 16.641 1 96.38 62 THR B CA 1
ATOM 1345 C C . THR B 1 62 ? 6.676 11.281 16.031 1 96.38 62 THR B C 1
ATOM 1347 O O . THR B 1 62 ? 7.496 11.984 16.609 1 96.38 62 THR B O 1
ATOM 1350 N N . HIS B 1 63 ? 6.211 11.602 14.836 1 95.88 63 HIS B N 1
ATOM 1351 C CA . HIS B 1 63 ? 6.492 12.859 14.15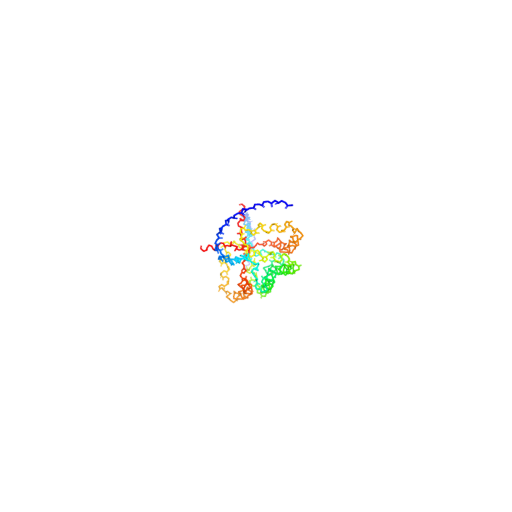6 1 95.88 63 HIS B CA 1
ATOM 1352 C C . HIS B 1 63 ? 5.203 13.594 13.797 1 95.88 63 HIS B C 1
ATOM 1354 O O . HIS B 1 63 ? 4.773 13.57 12.641 1 95.88 63 HIS B O 1
ATOM 1360 N N . PRO B 1 64 ? 4.672 14.25 14.844 1 94.94 64 PRO B N 1
ATOM 1361 C CA . PRO B 1 64 ? 3.346 14.844 14.656 1 94.94 64 PRO B CA 1
ATOM 1362 C C . PRO B 1 64 ? 3.332 15.938 13.594 1 94.94 64 PRO B C 1
ATOM 1364 O O . PRO B 1 64 ? 2.322 16.125 12.906 1 94.94 64 PRO B O 1
ATOM 1367 N N . ASP B 1 65 ? 4.387 16.578 13.367 1 95.25 65 ASP B N 1
ATOM 1368 C CA . ASP B 1 65 ? 4.449 17.578 12.312 1 95.25 65 ASP B CA 1
ATOM 1369 C C . ASP B 1 65 ? 4.32 16.953 10.93 1 95.25 65 ASP B C 1
ATOM 1371 O O . ASP B 1 65 ? 3.57 17.438 10.086 1 95.25 65 ASP B O 1
ATOM 1375 N N . LEU B 1 66 ? 4.996 15.875 10.742 1 96.5 66 LEU B N 1
ATOM 1376 C CA . LEU B 1 66 ? 4.914 15.141 9.477 1 96.5 66 LEU B CA 1
ATOM 1377 C C . LEU B 1 66 ? 3.537 14.508 9.305 1 96.5 66 LEU B C 1
ATOM 1379 O O . LEU B 1 66 ? 2.969 14.547 8.211 1 96.5 66 LEU B O 1
ATOM 1383 N N . ASN B 1 67 ? 3.107 13.945 10.391 1 96.12 67 ASN B N 1
ATOM 1384 C CA . ASN B 1 67 ? 1.766 13.375 10.367 1 96.12 67 ASN B CA 1
ATOM 1385 C C . ASN B 1 67 ? 0.722 14.414 9.961 1 96.12 67 ASN B C 1
ATOM 1387 O O . ASN B 1 67 ? -0.131 14.141 9.117 1 96.12 67 ASN B O 1
ATOM 1391 N N . GLY B 1 68 ? 0.82 15.57 10.594 1 94.69 68 GLY B N 1
ATOM 1392 C CA . GLY B 1 68 ? -0.087 16.656 10.234 1 94.69 68 GLY B CA 1
ATOM 1393 C C . GLY B 1 68 ? 0.065 17.109 8.789 1 94.69 68 GLY B C 1
ATOM 1394 O O . GLY B 1 68 ? -0.925 17.406 8.125 1 94.69 68 GLY B O 1
ATOM 1395 N N . PHE B 1 69 ? 1.257 17.125 8.344 1 94.75 69 PHE B N 1
ATOM 1396 C CA . PHE B 1 69 ? 1.525 17.516 6.969 1 94.75 69 PHE B CA 1
ATOM 1397 C C . PHE B 1 69 ? 0.847 16.578 5.988 1 94.75 69 PHE B C 1
ATOM 1399 O O . PHE B 1 69 ? 0.078 17 5.125 1 94.75 69 PHE B O 1
ATOM 1406 N N . TYR B 1 70 ? 1.114 15.258 6.121 1 94 70 TYR B N 1
ATOM 1407 C CA . TYR B 1 70 ? 0.52 14.281 5.215 1 94 70 TYR B CA 1
ATOM 1408 C C . TYR B 1 70 ? -0.999 14.266 5.352 1 94 70 TYR B C 1
ATOM 1410 O O . TYR B 1 70 ? -1.714 14.07 4.363 1 94 70 TYR B O 1
ATOM 1418 N N . THR B 1 71 ? -1.459 14.492 6.543 1 93.31 71 THR B N 1
ATOM 1419 C CA . THR B 1 71 ? -2.9 14.562 6.754 1 93.31 71 THR B CA 1
ATOM 1420 C C . THR B 1 71 ? -3.502 15.742 6.008 1 93.31 71 THR B C 1
ATOM 1422 O O . THR B 1 71 ? -4.535 15.609 5.344 1 93.31 71 THR B O 1
ATOM 1425 N N . GLY B 1 72 ? -2.865 16.844 6.02 1 92.12 72 GLY B N 1
ATOM 1426 C CA . GLY B 1 72 ? -3.344 18.062 5.387 1 92.12 72 GLY B CA 1
ATOM 1427 C C . GLY B 1 72 ? -3.277 18 3.869 1 92.12 72 GLY B C 1
ATOM 1428 O O . GLY B 1 72 ? -3.969 18.766 3.188 1 92.12 72 GLY B O 1
ATOM 1429 N N . LEU B 1 73 ? -2.412 17.109 3.389 1 91.31 73 LEU B N 1
ATOM 1430 C CA . LEU B 1 73 ? -2.287 16.984 1.94 1 91.31 73 LEU B CA 1
ATOM 1431 C C . LEU B 1 73 ? -3.596 16.516 1.318 1 91.31 73 LEU B C 1
ATOM 1433 O O . LEU B 1 73 ? -3.855 16.766 0.141 1 91.31 73 LEU B O 1
ATOM 1437 N N . GLN B 1 74 ? -4.324 15.875 2.119 1 86.5 74 GLN B N 1
ATOM 1438 C CA . GLN B 1 74 ? -5.59 15.336 1.631 1 86.5 74 GLN B CA 1
ATOM 1439 C C . GLN B 1 74 ? -6.551 16.453 1.256 1 86.5 74 GLN B C 1
ATOM 1441 O O . GLN B 1 74 ? -7.477 16.25 0.468 1 86.5 74 GLN B O 1
ATOM 1446 N N . ASP B 1 75 ? -6.285 17.625 1.771 1 85.69 75 ASP B N 1
ATOM 1447 C CA . ASP B 1 75 ? -7.18 18.766 1.561 1 85.69 75 ASP B CA 1
ATOM 1448 C C . ASP B 1 75 ? -6.605 19.734 0.526 1 85.69 75 ASP B C 1
ATOM 1450 O O . ASP B 1 75 ? -7.219 20.75 0.218 1 85.69 75 ASP B O 1
ATOM 1454 N N . GLN B 1 76 ? -5.484 19.312 -0.011 1 85.69 76 GLN B N 1
ATOM 1455 C CA . GLN B 1 76 ? -4.82 20.172 -0.993 1 85.69 76 GLN B CA 1
ATOM 1456 C C . GLN B 1 76 ? -5.199 19.766 -2.414 1 85.69 76 GLN B C 1
ATOM 1458 O O . GLN B 1 76 ? -5.496 18.594 -2.676 1 85.69 76 GLN B O 1
ATOM 1463 N N . PRO B 1 77 ? -5.219 20.797 -3.23 1 87.12 77 PRO B N 1
ATOM 1464 C CA . PRO B 1 77 ? -5.379 20.453 -4.645 1 87.12 77 PRO B CA 1
ATOM 1465 C C . PRO B 1 77 ? -4.281 19.516 -5.145 1 87.12 77 PRO B C 1
ATOM 1467 O O . PRO B 1 77 ? -3.117 19.656 -4.758 1 87.12 77 PRO B O 1
ATOM 1470 N N . LYS B 1 78 ? -4.66 18.672 -5.906 1 86.19 78 LYS B N 1
ATOM 1471 C CA . LYS B 1 78 ? -3.75 17.625 -6.375 1 86.19 78 LYS B CA 1
ATOM 1472 C C . LYS B 1 78 ? -2.553 18.234 -7.098 1 86.19 78 LYS B C 1
ATOM 1474 O O . LYS B 1 78 ? -1.443 17.703 -7.031 1 86.19 78 LYS B O 1
ATOM 1479 N N . ASP B 1 79 ? -2.791 19.344 -7.754 1 89.44 79 ASP B N 1
ATOM 1480 C CA . ASP B 1 79 ? -1.73 20 -8.523 1 89.44 79 ASP B CA 1
ATOM 1481 C C . ASP B 1 79 ? -0.679 20.609 -7.602 1 89.44 79 ASP B C 1
ATOM 1483 O O . ASP B 1 79 ? 0.436 20.906 -8.039 1 89.44 79 ASP B O 1
ATOM 1487 N N . GLN B 1 80 ? -1.1 20.766 -6.398 1 91.56 80 GLN B N 1
ATOM 1488 C CA . GLN B 1 80 ? -0.2 21.438 -5.473 1 91.56 80 GLN B CA 1
ATOM 1489 C C . GLN B 1 80 ? 0.527 20.438 -4.578 1 91.56 80 GLN B C 1
ATOM 1491 O O . GLN B 1 80 ? 1.475 20.797 -3.877 1 91.56 80 GLN B O 1
ATOM 1496 N N . ILE B 1 81 ? 0.187 19.312 -4.59 1 91.69 81 ILE B N 1
ATOM 1497 C CA . ILE B 1 81 ? 0.68 18.281 -3.67 1 91.69 81 ILE B CA 1
ATOM 1498 C C . ILE B 1 81 ? 2.176 18.078 -3.889 1 91.69 81 ILE B C 1
ATOM 1500 O O . ILE B 1 81 ? 2.953 18.062 -2.932 1 91.69 81 ILE B O 1
ATOM 1504 N N . ARG B 1 82 ? 2.541 17.906 -5.035 1 91.88 82 ARG B N 1
ATOM 1505 C CA . ARG B 1 82 ? 3.941 17.625 -5.332 1 91.88 82 ARG B CA 1
ATOM 1506 C C . ARG B 1 82 ? 4.844 18.734 -4.809 1 91.88 82 ARG B C 1
ATOM 1508 O O . ARG B 1 82 ? 5.875 18.469 -4.191 1 91.88 82 ARG B O 1
ATOM 1515 N N . THR B 1 83 ? 4.434 20 -5.105 1 94.25 83 THR B N 1
ATOM 1516 C CA . THR B 1 83 ? 5.227 21.125 -4.641 1 94.25 83 THR B CA 1
ATOM 1517 C C . THR B 1 83 ? 5.25 21.188 -3.115 1 94.25 83 THR B C 1
ATOM 1519 O O . THR B 1 83 ? 6.293 21.438 -2.514 1 94.25 83 THR B O 1
ATOM 1522 N N . ALA B 1 84 ? 4.145 20.953 -2.527 1 94.44 84 ALA B N 1
ATOM 1523 C CA . ALA B 1 84 ? 4.062 20.953 -1.069 1 94.44 84 ALA B CA 1
ATOM 1524 C C . ALA B 1 84 ? 4.98 19.906 -0.462 1 94.44 84 ALA B C 1
ATOM 1526 O O . ALA B 1 84 ? 5.68 20.172 0.518 1 94.44 84 ALA B O 1
ATOM 1527 N N . VAL B 1 85 ? 5.027 18.781 -1.01 1 94.88 85 VAL B N 1
ATOM 1528 C CA . VAL B 1 85 ? 5.863 17.688 -0.527 1 94.88 85 VAL B CA 1
ATOM 1529 C C . VAL B 1 85 ? 7.336 18.062 -0.671 1 94.88 85 VAL B C 1
ATOM 1531 O O . VAL B 1 85 ? 8.117 17.891 0.264 1 94.88 85 VAL B O 1
ATOM 1534 N N . ARG B 1 86 ? 7.641 18.562 -1.719 1 95.38 86 ARG B N 1
ATOM 1535 C CA . ARG B 1 86 ? 9.023 18.969 -1.946 1 95.38 86 ARG B CA 1
ATOM 1536 C C . ARG B 1 86 ? 9.461 20.016 -0.931 1 95.38 86 ARG B C 1
ATOM 1538 O O . ARG B 1 86 ? 10.523 19.891 -0.318 1 95.38 86 ARG B O 1
ATOM 1545 N N . ASP B 1 87 ? 8.664 21.031 -0.802 1 96.38 87 ASP B N 1
ATOM 1546 C CA . ASP B 1 87 ? 8.984 22.109 0.125 1 96.38 87 ASP B CA 1
ATOM 1547 C C . ASP B 1 87 ? 9.148 21.578 1.548 1 96.38 87 ASP B C 1
ATOM 1549 O O . ASP B 1 87 ? 10.062 21.984 2.268 1 96.38 87 ASP B O 1
ATOM 1553 N N . TYR B 1 88 ? 8.258 20.734 1.877 1 96.12 88 TYR B N 1
ATOM 1554 C CA . TYR B 1 88 ? 8.328 20.188 3.232 1 96.12 88 TYR B CA 1
ATOM 1555 C C . TYR B 1 88 ? 9.641 19.453 3.463 1 96.12 88 TYR B C 1
ATOM 1557 O O . TYR B 1 88 ? 10.32 19.688 4.465 1 96.12 88 TYR B O 1
ATOM 1565 N N . PHE B 1 89 ? 10.07 18.641 2.58 1 96.69 89 PHE B N 1
ATOM 1566 C CA . PHE B 1 89 ? 11.227 17.781 2.799 1 96.69 89 PHE B CA 1
ATOM 1567 C C . PHE B 1 89 ? 12.523 18.562 2.598 1 96.69 89 PHE B C 1
ATOM 1569 O O . PHE B 1 89 ? 13.555 18.203 3.17 1 96.69 89 PHE B O 1
ATOM 1576 N N . ASP B 1 90 ? 12.414 19.656 1.812 1 97.38 90 ASP B N 1
ATOM 1577 C CA . ASP B 1 90 ? 13.57 20.547 1.742 1 97.38 90 ASP B CA 1
ATOM 1578 C C . ASP B 1 90 ? 13.883 21.141 3.111 1 97.38 90 ASP B C 1
ATOM 1580 O O . ASP B 1 90 ? 15.047 21.375 3.445 1 97.38 90 ASP B O 1
ATOM 1584 N N . ALA B 1 91 ? 12.867 21.344 3.801 1 97.19 91 ALA B N 1
ATOM 1585 C CA . ALA B 1 91 ? 13.008 21.938 5.125 1 97.19 91 ALA B CA 1
ATOM 1586 C C . ALA B 1 91 ? 13.289 20.875 6.184 1 97.19 91 ALA B C 1
ATOM 1588 O O . ALA B 1 91 ? 13.703 21.188 7.297 1 97.19 91 ALA B O 1
ATOM 1589 N N . ASN B 1 92 ? 12.953 19.594 5.898 1 96.69 92 ASN B N 1
ATOM 1590 C CA . ASN B 1 92 ? 13.102 18.5 6.844 1 96.69 92 ASN B CA 1
ATOM 1591 C C . ASN B 1 92 ? 13.82 17.312 6.211 1 96.69 92 ASN B C 1
ATOM 1593 O O . ASN B 1 92 ? 13.242 16.219 6.09 1 96.69 92 ASN B O 1
ATOM 1597 N N . PRO B 1 93 ? 15.109 17.516 5.863 1 96.62 93 PRO B N 1
ATOM 1598 C CA . PRO B 1 93 ? 15.836 16.453 5.148 1 96.62 93 PRO B CA 1
ATOM 1599 C C . PRO B 1 93 ? 16.031 15.195 5.996 1 96.62 93 PRO B C 1
ATOM 1601 O O . PRO B 1 93 ? 16.094 14.086 5.457 1 96.62 93 PRO B O 1
ATOM 1604 N N . ALA B 1 94 ? 16.031 15.352 7.242 1 96.94 94 ALA B N 1
ATOM 1605 C CA . ALA B 1 94 ? 16.172 14.18 8.109 1 96.94 94 ALA B CA 1
ATOM 1606 C C . ALA B 1 94 ? 14.938 13.289 8.023 1 96.94 94 ALA B C 1
ATOM 1608 O O . ALA B 1 94 ? 15.055 12.062 7.988 1 96.94 94 ALA B O 1
ATOM 1609 N N . GLU B 1 95 ? 13.75 13.828 8.016 1 97.81 95 GLU B N 1
ATOM 1610 C CA . GLU B 1 95 ? 12.516 13.062 7.895 1 97.81 95 GLU B CA 1
ATOM 1611 C C . GLU B 1 95 ? 12.422 12.375 6.535 1 97.81 95 GLU B C 1
ATOM 1613 O O . GLU B 1 95 ? 11.906 11.258 6.43 1 97.81 95 GLU B O 1
ATOM 1618 N N . GLN B 1 96 ? 12.938 13.055 5.598 1 96.31 96 GLN B N 1
ATOM 1619 C CA . GLN B 1 96 ? 12.969 12.438 4.277 1 96.31 96 GLN B CA 1
ATOM 1620 C C . GLN B 1 96 ? 13.844 11.188 4.277 1 96.31 96 GLN B C 1
ATOM 1622 O O . GLN B 1 96 ? 13.445 10.141 3.754 1 96.31 96 GLN B O 1
ATOM 1627 N N . ALA B 1 97 ? 14.977 11.352 4.824 1 97.31 97 ALA B N 1
ATOM 1628 C CA . ALA B 1 97 ? 15.906 10.227 4.895 1 97.31 97 ALA B CA 1
ATOM 1629 C C . ALA B 1 97 ? 15.305 9.078 5.699 1 97.31 97 ALA B C 1
ATOM 1631 O O . ALA B 1 97 ? 15.477 7.906 5.344 1 97.31 97 ALA B O 1
ATOM 1632 N N . ASP B 1 98 ? 14.578 9.406 6.766 1 97.88 98 ASP B N 1
ATOM 1633 C CA . ASP B 1 98 ? 13.938 8.391 7.59 1 97.88 98 ASP B CA 1
ATOM 1634 C C . ASP B 1 98 ? 12.867 7.641 6.805 1 97.88 98 ASP B C 1
ATOM 1636 O O . ASP B 1 98 ? 12.789 6.414 6.863 1 97.88 98 ASP B O 1
ATOM 1640 N N . LEU B 1 99 ? 12.086 8.367 6.066 1 97.38 99 LEU B N 1
ATOM 1641 C CA . LEU B 1 99 ? 11.039 7.738 5.27 1 97.38 99 LEU B CA 1
ATOM 1642 C C . LEU B 1 99 ? 11.641 6.863 4.176 1 97.38 99 LEU B C 1
ATOM 1644 O O . LEU B 1 99 ? 11.109 5.793 3.869 1 97.38 99 LEU B O 1
ATOM 1648 N N . GLU B 1 100 ? 12.742 7.273 3.604 1 96.19 100 GLU B N 1
ATOM 1649 C CA . GLU B 1 100 ? 13.438 6.461 2.609 1 96.19 100 GLU B CA 1
ATOM 1650 C C . GLU B 1 100 ? 13.953 5.16 3.221 1 96.19 100 GLU B C 1
ATOM 1652 O O . GLU B 1 100 ? 13.867 4.102 2.6 1 96.19 100 GLU B O 1
ATOM 1657 N N . SER B 1 101 ? 14.453 5.32 4.383 1 97.62 101 SER B N 1
ATOM 1658 C CA . SER B 1 101 ? 14.945 4.137 5.082 1 97.62 101 SER B CA 1
ATOM 1659 C C . SER B 1 101 ? 13.805 3.178 5.418 1 97.62 101 SER B C 1
ATOM 1661 O O . SER B 1 101 ? 13.984 1.959 5.371 1 97.62 101 SER B O 1
ATOM 1663 N N . ILE B 1 102 ? 12.641 3.705 5.758 1 97.25 102 ILE B N 1
ATOM 1664 C CA . ILE B 1 102 ? 11.461 2.908 6.086 1 97.25 102 ILE B CA 1
ATOM 1665 C C . ILE B 1 102 ? 10.992 2.146 4.848 1 97.25 102 ILE B C 1
ATOM 1667 O O . ILE B 1 102 ? 10.594 0.984 4.941 1 97.25 102 ILE B O 1
ATOM 1671 N N . ARG B 1 103 ? 11.109 2.738 3.682 1 96 103 ARG B N 1
ATOM 1672 C CA . ARG B 1 103 ? 10.617 2.137 2.447 1 96 103 ARG B CA 1
ATOM 1673 C C . ARG B 1 103 ? 11.641 1.171 1.859 1 96 103 ARG B C 1
ATOM 1675 O O . ARG B 1 103 ? 11.32 0.381 0.97 1 96 103 ARG B O 1
ATOM 1682 N N . GLN B 1 104 ? 12.859 1.145 2.357 1 96.44 104 GLN B N 1
ATOM 1683 C CA . GLN B 1 104 ? 13.992 0.445 1.766 1 96.44 104 GLN B CA 1
ATOM 1684 C C . GLN B 1 104 ? 13.727 -1.055 1.67 1 96.44 104 GLN B C 1
ATOM 1686 O O . GLN B 1 104 ? 14.047 -1.684 0.659 1 96.44 104 GLN B O 1
ATOM 1691 N N . PRO B 1 105 ? 13.125 -1.614 2.717 1 96.69 105 PRO B N 1
ATOM 1692 C CA . PRO B 1 105 ? 12.852 -3.051 2.629 1 96.69 105 PRO B CA 1
ATOM 1693 C C . PRO B 1 105 ? 11.938 -3.408 1.463 1 96.69 105 PRO B C 1
ATOM 1695 O O . PRO B 1 105 ? 12.078 -4.477 0.861 1 96.69 105 PRO B O 1
ATOM 1698 N N . LEU B 1 106 ? 11.039 -2.566 1.133 1 95.25 106 LEU B N 1
ATOM 1699 C CA . LEU B 1 106 ? 10.164 -2.814 -0.007 1 95.25 106 LEU B CA 1
ATOM 1700 C C . LEU B 1 106 ? 10.922 -2.662 -1.319 1 95.25 106 LEU B C 1
ATOM 1702 O O . LEU B 1 106 ? 10.727 -3.443 -2.252 1 95.25 106 LEU B O 1
ATOM 1706 N N . VAL B 1 107 ? 11.805 -1.696 -1.383 1 93.94 107 VAL B N 1
ATOM 1707 C CA . VAL B 1 107 ? 12.633 -1.497 -2.568 1 93.94 107 VAL B CA 1
ATOM 1708 C C . VAL B 1 107 ? 13.547 -2.701 -2.766 1 93.94 107 VAL B C 1
ATOM 1710 O O . VAL B 1 107 ? 13.648 -3.236 -3.873 1 93.94 107 VAL B O 1
ATOM 1713 N N . ASP B 1 108 ? 14.094 -3.148 -1.701 1 94.62 108 ASP B N 1
ATOM 1714 C CA . ASP B 1 108 ? 15.047 -4.25 -1.747 1 94.62 108 ASP B CA 1
ATOM 1715 C C . ASP B 1 108 ? 14.383 -5.535 -2.23 1 94.62 108 ASP B C 1
ATOM 1717 O O . ASP B 1 108 ? 14.906 -6.223 -3.111 1 94.62 108 ASP B O 1
ATOM 1721 N N . ILE B 1 109 ? 13.312 -5.871 -1.652 1 94.06 109 ILE B N 1
ATOM 1722 C CA . ILE B 1 109 ? 12.688 -7.137 -2.018 1 94.06 109 ILE B CA 1
ATOM 1723 C C . ILE B 1 109 ? 12.18 -7.066 -3.455 1 94.06 109 ILE B C 1
ATOM 1725 O O . ILE B 1 109 ? 12.203 -8.062 -4.18 1 94.06 109 ILE B O 1
ATOM 1729 N N . ARG B 1 110 ? 11.672 -5.934 -3.867 1 91.88 110 ARG B N 1
ATOM 1730 C CA . ARG B 1 110 ? 11.211 -5.785 -5.246 1 91.88 110 ARG B CA 1
ATOM 1731 C C . ARG B 1 110 ? 12.359 -6 -6.23 1 91.88 110 ARG B C 1
ATOM 1733 O O . ARG B 1 110 ? 12.18 -6.637 -7.27 1 91.88 110 ARG B O 1
ATOM 1740 N N . GLN B 1 111 ? 13.508 -5.496 -5.891 1 89 111 GLN B N 1
ATOM 1741 C CA . GLN B 1 111 ? 14.68 -5.652 -6.742 1 89 111 GLN B CA 1
ATOM 1742 C C . GLN B 1 111 ? 15.156 -7.105 -6.762 1 89 111 GLN B C 1
ATOM 1744 O O . GLN B 1 111 ? 15.398 -7.668 -7.832 1 89 111 GLN B O 1
ATOM 1749 N N . ARG B 1 112 ? 15.164 -7.637 -5.566 1 91.31 112 ARG B N 1
ATOM 1750 C CA . ARG B 1 112 ? 15.617 -9.016 -5.453 1 91.31 112 ARG B CA 1
ATOM 1751 C C . ARG B 1 112 ? 14.695 -9.961 -6.219 1 91.31 112 ARG B C 1
ATOM 1753 O O . ARG B 1 112 ? 15.164 -10.906 -6.863 1 91.31 112 ARG B O 1
ATOM 1760 N N . CYS B 1 113 ? 13.484 -9.664 -6.168 1 92.38 113 CYS B N 1
ATOM 1761 C CA . CYS B 1 113 ? 12.492 -10.57 -6.727 1 92.38 113 CYS B CA 1
ATOM 1762 C C . CYS B 1 113 ? 12.07 -10.125 -8.125 1 92.38 113 CYS B C 1
ATOM 1764 O O . CYS B 1 113 ? 11.281 -10.805 -8.789 1 92.38 113 CYS B O 1
ATOM 1766 N N . GLN B 1 114 ? 12.57 -8.961 -8.578 1 86.06 114 GLN B N 1
ATOM 1767 C CA . GLN B 1 114 ? 12.164 -8.367 -9.852 1 86.06 114 GLN B CA 1
ATOM 1768 C C . GLN B 1 114 ? 10.648 -8.219 -9.93 1 86.06 114 GLN B C 1
ATOM 1770 O O . GLN B 1 114 ? 10.031 -8.617 -10.914 1 86.06 114 GLN B O 1
ATOM 1775 N N . TRP B 1 115 ? 10.156 -7.793 -8.766 1 86.94 115 TRP B N 1
ATOM 1776 C CA . TRP B 1 115 ? 8.719 -7.617 -8.602 1 86.94 115 TRP B CA 1
ATOM 1777 C C . TRP B 1 115 ? 8.273 -6.25 -9.109 1 86.94 115 TRP B C 1
ATOM 1779 O O . TRP B 1 115 ? 8.797 -5.219 -8.672 1 86.94 115 TRP B O 1
ATOM 1789 N N . THR B 1 116 ? 7.316 -6.293 -9.938 1 78.88 116 THR B N 1
ATOM 1790 C CA . THR B 1 116 ? 6.777 -5.047 -10.477 1 78.88 116 THR B CA 1
ATOM 1791 C C . THR B 1 116 ? 5.348 -4.82 -9.977 1 78.88 116 THR B C 1
ATOM 1793 O O . THR B 1 116 ? 4.527 -5.738 -9.992 1 78.88 116 THR B O 1
ATOM 1796 N N . PRO B 1 117 ? 5.102 -3.553 -9.492 1 70.69 117 PRO B N 1
ATOM 1797 C CA . PRO B 1 117 ? 3.721 -3.295 -9.078 1 70.69 117 PRO B CA 1
ATOM 1798 C C . PRO B 1 117 ? 2.715 -3.482 -10.211 1 70.69 117 PRO B C 1
ATOM 1800 O O . PRO B 1 117 ? 2.984 -3.092 -11.352 1 70.69 117 PRO B O 1
ATOM 1803 N N . LEU B 1 118 ? 1.794 -4.25 -9.969 1 62.56 118 LEU B N 1
ATOM 1804 C CA . LEU B 1 118 ? 0.789 -4.535 -10.984 1 62.56 118 LEU B CA 1
ATOM 1805 C C . LEU B 1 118 ? -0.002 -3.281 -11.336 1 62.56 118 LEU B C 1
ATOM 1807 O O . LEU B 1 118 ? -0.433 -3.117 -12.484 1 62.56 118 LEU B O 1
ATOM 1811 N N . VAL B 1 119 ? -0.218 -2.428 -10.43 1 54.5 119 VAL B N 1
ATOM 1812 C CA . VAL B 1 119 ? -0.998 -1.228 -10.703 1 54.5 119 VAL B CA 1
ATOM 1813 C C . VAL B 1 119 ? -0.117 -0.187 -11.398 1 54.5 119 VAL B C 1
ATOM 1815 O O . VAL B 1 119 ? -0.62 0.7 -12.086 1 54.5 119 VAL B O 1
ATOM 1818 N N . ASP B 1 120 ? 1.109 0.002 -11.062 1 49.44 120 ASP B N 1
ATOM 1819 C CA . ASP B 1 120 ? 1.887 1.116 -11.594 1 49.44 120 ASP B CA 1
ATOM 1820 C C . ASP B 1 120 ? 2.303 0.853 -13.039 1 49.44 120 ASP B C 1
ATOM 1822 O O . ASP B 1 120 ? 3.449 0.485 -13.305 1 49.44 120 ASP B O 1
ATOM 1826 N N . SER B 1 121 ? 1.726 -0.004 -13.711 1 38.69 121 SER B N 1
ATOM 1827 C CA . SER B 1 121 ? 2.266 -0 -15.062 1 38.69 121 SER B CA 1
ATOM 1828 C C . SER B 1 121 ? 2.367 1.418 -15.617 1 38.69 121 SER B C 1
ATOM 1830 O O . SER B 1 121 ? 1.407 1.936 -16.188 1 38.69 121 SER B O 1
ATOM 1832 N N . GLY B 1 122 ? 2.744 2.391 -15 1 33.44 122 GLY B N 1
ATOM 1833 C CA . GLY B 1 122 ? 3.188 3.469 -15.867 1 33.44 122 GLY B CA 1
ATOM 1834 C C . GLY B 1 122 ? 4.16 3.012 -16.938 1 33.44 122 GLY B C 1
ATOM 1835 O O . GLY B 1 122 ? 4.914 2.059 -16.734 1 33.44 122 GLY B O 1
ATOM 1836 N N . GLY B 1 123 ? 3.736 2.988 -18.172 1 28.58 123 GLY B N 1
ATOM 1837 C CA . GLY B 1 123 ? 4.469 2.936 -19.422 1 28.58 123 GLY B CA 1
ATOM 1838 C C . GLY B 1 123 ? 5.848 3.566 -19.344 1 28.58 123 GLY B C 1
ATOM 1839 O O . GLY B 1 123 ? 5.98 4.789 -19.422 1 28.58 123 GLY B O 1
ATOM 1840 N N . ALA B 1 124 ? 6.746 3.377 -18.484 1 28.66 124 ALA B N 1
ATOM 1841 C CA . ALA B 1 124 ? 8.031 3.838 -19 1 28.66 124 ALA B CA 1
ATOM 1842 C C . ALA B 1 124 ? 8.312 3.252 -20.375 1 28.66 124 ALA B C 1
ATOM 1844 O O . ALA B 1 124 ? 8.305 2.031 -20.562 1 28.66 124 ALA B O 1
ATOM 1845 N N . THR B 1 125 ? 7.672 3.789 -21.391 1 22.5 125 THR B N 1
ATOM 1846 C CA . THR B 1 125 ? 8.195 3.709 -22.75 1 22.5 125 THR B CA 1
ATOM 1847 C C . THR B 1 125 ? 9.719 3.648 -22.75 1 22.5 125 THR B C 1
ATOM 1849 O O . THR B 1 125 ? 10.375 4.52 -22.172 1 22.5 125 THR B O 1
ATOM 1852 N N . GLN B 1 126 ? 10.484 2.568 -22.891 1 17.83 126 GLN B N 1
ATOM 1853 C CA . GLN B 1 126 ? 11.758 2.684 -23.594 1 17.83 126 GLN B CA 1
ATOM 1854 C C . GLN B 1 126 ? 11.609 3.51 -24.859 1 17.83 126 GLN B C 1
ATOM 1856 O O . GLN B 1 126 ? 10.672 3.307 -25.641 1 17.83 126 GLN B O 1
#

Secondary structure (DSSP, 8-state):
----------------TT--------------S----TT-SHHHHHHHHHHHHHHHHHHHHH-HHHHHHHHHHTTS-HHHHHHHHHHHHHH-HHHHHHHHHHHHHHHHHHHHHT---SS-------/--------------------------------S----TT-SHHHHHHHHHHHHHHHHHHHH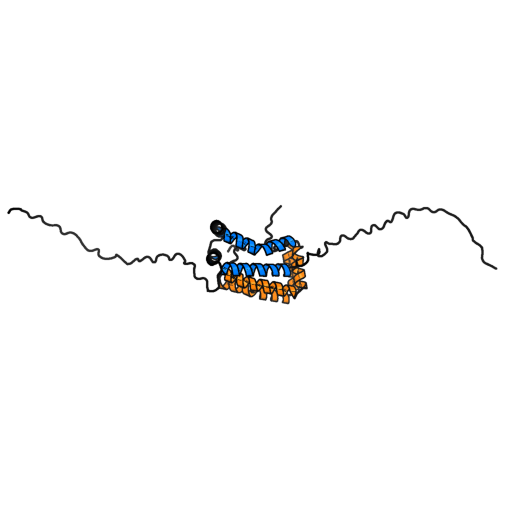H-HHHHHHHHHHTTS-HHHHHHHHHHHHHH-HHHHHHHHHHHHHHHHHHHHHT---SS-------

Foldseek 3Di:
DDDDPPDDDDDDPDDDPPPPPPCVVPPPPPCPVVCQPPLLDPVSLVVLVVQLVVQVVVLCVVVVVVVVQVVCLVVDDPVCNVVSVVVVCVVVVVVVVVNCVSCVSSVVSCVSRVPDDPPPPPPPPD/DDDDDDDDDDDDDDDDPDDPPPCVPPPPPPCPVVDQPPQLDPVSLVVLVVQLVVQVVVLCVVVVVVVVQVVCLVVDDPVCNVVSVVVVCVVVVVVVVVNCVSCVSSVVSCVSRVNDDPPPPPPPPD

pLDDT: mean 71.89, std 29.79, range [17.78, 97.88]